Protein AF-A0A957XZP2-F1 (afdb_monomer_lite)

Radius of gyration: 21.73 Å; chains: 1; bounding box: 41×25×64 Å

pLDDT: mean 90.68, std 11.26, range [39.0, 98.94]

Sequence (249 aa):
MQVTVRLGEPLTRSVGALRVSLQFDSEPATVAGALHRLSNEYPGFDAAFRGEGIGHVNPYRVYVNARQVPAGDEDRWRLVDGDKIYIFLPAAGGQDAPLPQAFYARPTLTVARDLLGRRLVRCLDGQRLSGRIAEVEAYIGEDDRASHAAPGRTKRNRPMYGAPGLAYVYFIYGMYFCLNVVTETEGFPAAILIRGIEPDEGIAAMAARRAGRLRNLADGPGKLCQAMAIDRALNCHDLTAGRELWIEP

Structure (mmCIF, N/CA/C/O backbone):
data_AF-A0A957XZP2-F1
#
_entry.id   AF-A0A957XZP2-F1
#
loop_
_atom_site.group_PDB
_atom_site.id
_atom_site.type_symbol
_atom_site.label_atom_id
_atom_site.label_alt_id
_atom_site.label_comp_id
_atom_site.label_asym_id
_atom_site.label_entity_id
_atom_site.label_seq_id
_atom_site.pdbx_PDB_ins_code
_atom_site.Cartn_x
_atom_site.Cartn_y
_atom_site.Cartn_z
_atom_site.occupancy
_atom_site.B_iso_or_equiv
_atom_site.auth_seq_id
_atom_site.auth_comp_id
_atom_site.auth_asym_id
_atom_site.auth_atom_id
_atom_site.pdbx_PDB_model_num
ATOM 1 N N . MET A 1 1 ? 21.315 0.292 -35.643 1.00 88.88 1 MET A N 1
ATOM 2 C CA . MET A 1 1 ? 21.006 -0.236 -34.300 1.00 88.88 1 MET A CA 1
ATOM 3 C C . MET A 1 1 ? 19.624 -0.872 -34.331 1.00 88.88 1 MET A C 1
ATOM 5 O O . MET A 1 1 ? 18.689 -0.224 -34.785 1.00 88.88 1 MET A O 1
ATOM 9 N N . GLN A 1 2 ? 19.477 -2.111 -33.872 1.00 91.56 2 GLN A N 1
ATOM 10 C CA . GLN A 1 2 ? 18.211 -2.832 -33.822 1.00 91.56 2 GLN A CA 1
ATOM 11 C C . GLN A 1 2 ? 17.718 -2.979 -32.384 1.00 91.56 2 GLN A C 1
ATOM 13 O O . GLN A 1 2 ? 18.436 -3.475 -31.521 1.00 91.56 2 GLN A O 1
ATOM 18 N N . VAL A 1 3 ? 16.450 -2.650 -32.150 1.00 94.75 3 VAL A N 1
ATOM 19 C CA . VAL A 1 3 ? 15.752 -2.963 -30.894 1.00 94.75 3 VAL A CA 1
ATOM 20 C C . VAL A 1 3 ? 14.522 -3.811 -31.172 1.00 94.75 3 VAL A C 1
ATOM 22 O O . VAL A 1 3 ? 13.953 -3.804 -32.268 1.00 94.75 3 VAL A O 1
ATOM 25 N N . THR A 1 4 ? 14.093 -4.560 -30.164 1.00 95.75 4 THR A N 1
ATOM 26 C CA . THR A 1 4 ? 12.876 -5.371 -30.231 1.00 95.75 4 THR A CA 1
ATOM 27 C C . THR A 1 4 ? 11.822 -4.790 -29.308 1.00 95.75 4 THR A C 1
ATOM 29 O O . THR A 1 4 ? 12.049 -4.708 -28.106 1.00 95.75 4 THR A O 1
ATOM 32 N N . VAL A 1 5 ? 10.647 -4.461 -29.837 1.00 96.56 5 VAL A N 1
ATOM 33 C CA . VAL A 1 5 ? 9.494 -4.034 -29.042 1.00 96.56 5 VAL A CA 1
ATOM 34 C C . VAL A 1 5 ? 8.542 -5.210 -28.881 1.00 96.56 5 VAL A C 1
ATOM 36 O O . VAL A 1 5 ? 8.116 -5.812 -29.864 1.00 96.56 5 VAL A O 1
ATOM 39 N N . ARG A 1 6 ? 8.198 -5.549 -27.642 1.00 93.56 6 ARG A N 1
ATOM 40 C CA . ARG A 1 6 ? 7.135 -6.494 -27.304 1.00 93.56 6 ARG A CA 1
ATOM 41 C C . ARG A 1 6 ? 5.927 -5.720 -26.795 1.00 93.56 6 ARG A C 1
ATOM 43 O O . ARG A 1 6 ? 6.056 -4.914 -25.876 1.00 93.56 6 ARG A O 1
ATOM 50 N N . LEU A 1 7 ? 4.770 -5.993 -27.378 1.00 90.94 7 LEU A N 1
ATOM 51 C CA . LEU A 1 7 ? 3.530 -5.279 -27.110 1.00 90.94 7 LEU A CA 1
ATOM 52 C C . LEU A 1 7 ? 2.617 -6.120 -26.211 1.00 90.94 7 LEU A C 1
ATOM 54 O O . LEU A 1 7 ? 2.577 -7.340 -26.314 1.00 90.94 7 LEU A O 1
ATOM 58 N N . GLY A 1 8 ? 1.901 -5.479 -25.297 1.00 85.44 8 GLY A N 1
ATOM 59 C CA . GLY A 1 8 ? 0.787 -6.067 -24.558 1.00 85.44 8 GLY A CA 1
ATOM 60 C C . GLY A 1 8 ? -0.522 -5.910 -25.325 1.00 85.44 8 GLY A C 1
ATOM 61 O O . GLY A 1 8 ? -0.575 -5.251 -26.361 1.00 85.44 8 GLY A O 1
ATOM 62 N N . GLU A 1 9 ? -1.602 -6.494 -24.822 1.00 81.25 9 GLU A N 1
ATOM 63 C CA . GLU A 1 9 ? -2.948 -6.128 -25.276 1.00 81.25 9 GLU A CA 1
ATOM 64 C C . GLU A 1 9 ? -3.340 -4.753 -24.700 1.00 81.25 9 GLU A C 1
ATOM 66 O O . GLU A 1 9 ? -2.906 -4.422 -23.593 1.00 81.25 9 GLU A O 1
ATOM 71 N N . PRO A 1 10 ? -4.174 -3.961 -25.397 1.00 80.44 10 PRO A N 1
ATOM 72 C CA . PRO A 1 10 ? -4.666 -4.153 -26.768 1.00 80.44 10 PRO A CA 1
ATOM 73 C C . PRO A 1 10 ? -3.694 -3.738 -27.892 1.00 80.44 10 PRO A C 1
ATOM 75 O O . PRO A 1 10 ? -4.029 -3.929 -29.059 1.00 80.44 10 PRO A O 1
ATOM 78 N N . LEU A 1 11 ? -2.495 -3.215 -27.597 1.00 88.00 11 LEU A N 1
ATOM 79 C CA . LEU A 1 11 ? -1.531 -2.794 -28.635 1.00 88.00 11 LEU A CA 1
ATOM 80 C C . LEU A 1 11 ? -1.193 -3.904 -29.634 1.00 88.00 11 LEU A C 1
ATOM 82 O O . LEU A 1 11 ? -1.083 -3.633 -30.823 1.00 88.00 11 LEU A O 1
ATOM 86 N N . THR A 1 12 ? -1.072 -5.148 -29.168 1.00 88.31 12 THR A N 1
ATOM 87 C CA . THR A 1 12 ? -0.828 -6.321 -30.024 1.00 88.31 12 THR A CA 1
ATOM 88 C C . THR A 1 12 ? -1.880 -6.448 -31.124 1.00 88.31 12 THR A C 1
ATOM 90 O O . THR A 1 12 ? -1.537 -6.728 -32.270 1.00 88.31 12 THR A O 1
ATOM 93 N N . ARG A 1 13 ? -3.154 -6.192 -30.803 1.00 87.62 13 ARG A N 1
ATOM 94 C CA . ARG A 1 13 ? -4.257 -6.234 -31.768 1.00 87.62 13 ARG A CA 1
ATOM 95 C C . ARG A 1 13 ? -4.189 -5.082 -32.761 1.00 87.62 13 ARG A C 1
ATOM 97 O O . ARG A 1 13 ? -4.373 -5.317 -33.948 1.00 87.62 13 ARG A O 1
ATOM 104 N N . SER A 1 14 ? -3.912 -3.868 -32.287 1.00 88.38 14 SER A N 1
ATOM 105 C CA . SER A 1 14 ? -3.834 -2.684 -33.153 1.00 88.38 14 SER A CA 1
ATOM 106 C C . SER A 1 14 ? -2.626 -2.709 -34.084 1.00 88.38 14 SER A C 1
ATOM 108 O O . SER A 1 14 ? -2.730 -2.312 -35.236 1.00 88.38 14 SER A O 1
ATOM 110 N N . VAL A 1 15 ? -1.488 -3.206 -33.601 1.00 91.06 15 VAL A N 1
ATOM 111 C CA . VAL A 1 15 ? -0.258 -3.358 -34.392 1.00 91.06 15 VAL A CA 1
ATOM 112 C C . VAL A 1 15 ? -0.302 -4.614 -35.271 1.00 91.06 15 VAL A C 1
ATOM 114 O O . VAL A 1 15 ? 0.414 -4.704 -36.263 1.00 91.06 15 VAL A O 1
ATOM 117 N N . GLY A 1 16 ? -1.137 -5.599 -34.927 1.00 91.69 16 GLY A N 1
ATOM 118 C CA . GLY A 1 16 ? -1.228 -6.881 -35.630 1.00 91.69 16 GLY A CA 1
ATOM 119 C C . GLY A 1 16 ? -0.067 -7.838 -35.333 1.00 91.69 16 GLY A C 1
ATOM 120 O O . GLY A 1 16 ? 0.038 -8.893 -35.956 1.00 91.69 16 GLY A O 1
ATOM 121 N N . ALA A 1 17 ? 0.805 -7.498 -34.380 1.00 91.25 17 ALA A N 1
ATOM 122 C CA . ALA A 1 17 ? 1.950 -8.309 -33.992 1.00 91.25 17 ALA A CA 1
ATOM 123 C C . ALA A 1 17 ? 2.271 -8.155 -32.500 1.00 91.25 17 ALA A C 1
ATOM 125 O O . ALA A 1 17 ? 2.283 -7.057 -31.952 1.00 91.25 17 ALA A O 1
ATOM 126 N N . LEU A 1 18 ? 2.613 -9.270 -31.846 1.00 88.88 18 LEU A N 1
ATOM 127 C CA . LEU A 1 18 ? 3.074 -9.287 -30.448 1.00 88.88 18 LEU A CA 1
ATOM 128 C C . LEU A 1 18 ? 4.478 -8.681 -30.293 1.00 88.88 18 LEU A C 1
ATOM 130 O O . LEU A 1 18 ? 4.874 -8.232 -29.214 1.00 88.88 18 LEU A O 1
ATOM 134 N N . ARG A 1 19 ? 5.272 -8.740 -31.362 1.00 93.62 19 ARG A N 1
ATOM 135 C CA . ARG A 1 19 ? 6.658 -8.291 -31.394 1.00 93.62 19 ARG A CA 1
ATOM 136 C C . ARG A 1 19 ? 6.939 -7.608 -32.720 1.00 93.62 19 ARG A C 1
ATOM 138 O O . ARG A 1 19 ? 6.641 -8.179 -33.763 1.00 93.62 19 ARG A O 1
ATOM 145 N N . VAL A 1 20 ? 7.593 -6.456 -32.657 1.00 95.00 20 VAL A N 1
ATOM 146 C CA . VAL A 1 20 ? 8.114 -5.738 -33.822 1.00 95.00 20 VAL A CA 1
ATOM 147 C C . VAL A 1 20 ? 9.588 -5.409 -33.609 1.00 95.00 20 VAL A C 1
ATOM 149 O O . VAL A 1 20 ? 10.051 -5.266 -32.474 1.00 95.00 20 VAL A O 1
ATOM 152 N N . SER A 1 21 ? 10.350 -5.334 -34.693 1.00 95.50 21 SER A N 1
ATOM 153 C CA . SER A 1 21 ? 11.757 -4.937 -34.660 1.00 95.50 21 SER A CA 1
ATOM 154 C C . SER A 1 21 ? 11.904 -3.572 -35.303 1.00 95.50 21 SER A C 1
ATOM 156 O O . SER A 1 21 ? 11.475 -3.385 -36.436 1.00 95.50 21 SER A O 1
ATOM 158 N N . LEU A 1 22 ? 12.531 -2.641 -34.588 1.00 93.88 22 LEU A N 1
ATOM 159 C CA . LEU A 1 22 ? 12.807 -1.301 -35.091 1.00 93.88 22 LEU A CA 1
ATOM 160 C C . LEU A 1 22 ? 14.297 -1.187 -35.401 1.00 93.88 22 LEU A C 1
ATOM 162 O O . LEU A 1 22 ? 15.134 -1.541 -34.569 1.00 93.88 22 LEU A O 1
ATOM 166 N N . GLN A 1 23 ? 14.608 -0.696 -36.597 1.00 92.00 23 GLN A N 1
ATOM 167 C CA . GLN A 1 23 ? 15.963 -0.341 -37.011 1.00 92.00 23 GLN A CA 1
ATOM 168 C C . GLN A 1 23 ? 16.142 1.174 -36.880 1.00 92.00 23 GLN A C 1
ATOM 170 O O . GLN A 1 23 ? 15.267 1.945 -37.270 1.00 92.00 23 GLN A O 1
ATOM 175 N N . PHE A 1 24 ? 17.268 1.599 -36.324 1.00 88.19 24 PHE A N 1
ATOM 176 C CA . PHE A 1 24 ? 17.673 2.995 -36.208 1.00 88.19 24 PHE A CA 1
ATOM 177 C C . PHE A 1 24 ? 18.982 3.196 -36.967 1.00 88.19 24 PHE A C 1
ATOM 179 O O . PHE A 1 24 ? 19.970 2.506 -36.691 1.00 88.19 24 PHE A O 1
ATOM 186 N N . ASP A 1 25 ? 18.974 4.140 -37.906 1.00 81.62 25 ASP A N 1
ATOM 187 C CA . ASP A 1 25 ? 20.097 4.400 -38.814 1.00 81.62 25 ASP A CA 1
ATOM 188 C C . ASP A 1 25 ? 21.163 5.319 -38.189 1.00 81.62 25 ASP A C 1
ATOM 190 O O . ASP A 1 25 ? 22.321 5.290 -38.601 1.00 81.62 25 ASP A O 1
ATOM 194 N N . SER A 1 26 ? 20.809 6.097 -37.156 1.00 69.44 26 SER A N 1
ATOM 195 C CA . SER A 1 26 ? 21.743 6.959 -36.419 1.00 69.44 26 SER A CA 1
ATOM 196 C C . SER A 1 26 ? 21.303 7.235 -34.975 1.00 69.44 26 SER A C 1
ATOM 198 O O . SER A 1 26 ? 20.110 7.279 -34.677 1.00 69.44 26 SER A O 1
ATOM 200 N N . GLU A 1 27 ? 22.283 7.465 -34.097 1.00 65.88 27 GLU A N 1
ATOM 201 C CA . GLU A 1 27 ? 22.121 7.831 -32.682 1.00 65.88 27 GLU A CA 1
ATOM 202 C C . GLU A 1 27 ? 21.829 9.340 -32.485 1.00 65.88 27 GLU A C 1
ATOM 204 O O . GLU A 1 27 ? 22.293 10.157 -33.284 1.00 65.88 27 GLU A O 1
ATOM 209 N N . PRO A 1 28 ? 21.146 9.745 -31.393 1.00 59.12 28 PRO A N 1
ATOM 210 C CA . PRO A 1 28 ? 20.700 8.876 -30.315 1.00 59.12 28 PRO A CA 1
ATOM 211 C C . PRO A 1 28 ? 19.299 8.304 -30.532 1.00 59.12 28 PRO A C 1
ATOM 213 O O . PRO A 1 28 ? 18.325 9.051 -30.646 1.00 59.12 28 PRO A O 1
ATOM 216 N N . ALA A 1 29 ? 19.183 6.979 -30.483 1.00 87.56 29 ALA A N 1
ATOM 217 C CA . ALA A 1 29 ? 17.881 6.338 -30.387 1.00 87.56 29 ALA A CA 1
ATOM 218 C C . ALA A 1 29 ? 17.344 6.465 -28.956 1.00 87.56 29 ALA A C 1
ATOM 220 O O . ALA A 1 29 ? 18.057 6.237 -27.977 1.00 87.56 29 ALA A O 1
ATOM 221 N N . THR A 1 30 ? 16.080 6.853 -28.821 1.00 94.88 30 THR A N 1
ATOM 222 C CA . THR A 1 30 ? 15.420 7.027 -27.522 1.00 94.88 30 THR A CA 1
ATOM 223 C C . THR A 1 30 ? 14.152 6.204 -27.447 1.00 94.88 30 THR A C 1
ATOM 225 O O . THR A 1 30 ? 13.591 5.804 -28.472 1.00 94.88 30 THR A O 1
ATOM 228 N N . VAL A 1 31 ? 13.664 5.979 -26.227 1.00 94.88 31 VAL A N 1
ATOM 229 C CA . VAL A 1 31 ? 12.343 5.375 -26.023 1.00 94.88 31 VAL A CA 1
ATOM 230 C C . VAL A 1 31 ? 11.262 6.221 -26.700 1.00 94.88 31 VAL A C 1
ATOM 232 O O . VAL A 1 31 ? 10.428 5.665 -27.410 1.00 94.88 31 VAL A O 1
ATOM 235 N N . ALA A 1 32 ? 11.323 7.552 -26.589 1.00 93.81 32 ALA A N 1
ATOM 236 C CA . ALA A 1 32 ? 10.409 8.450 -27.299 1.00 93.81 32 ALA A CA 1
ATOM 237 C C . ALA A 1 32 ? 10.498 8.293 -28.827 1.00 93.81 32 ALA A C 1
ATOM 239 O O . ALA A 1 32 ? 9.473 8.202 -29.502 1.00 93.81 32 ALA A O 1
ATOM 240 N N . GLY A 1 33 ? 11.709 8.165 -29.379 1.00 93.12 33 GLY A N 1
ATOM 241 C CA . GLY A 1 33 ? 11.920 7.903 -30.803 1.00 93.12 33 GLY A CA 1
ATOM 242 C C . GLY A 1 33 ? 11.326 6.565 -31.256 1.00 93.12 33 GLY A C 1
ATOM 243 O O . GLY A 1 33 ? 10.727 6.487 -32.329 1.00 93.12 33 GLY A O 1
ATOM 244 N N . ALA A 1 34 ? 11.424 5.522 -30.425 1.00 94.44 34 ALA A N 1
ATOM 245 C CA . ALA A 1 34 ? 10.781 4.235 -30.683 1.00 94.44 34 ALA A CA 1
ATOM 246 C C . ALA A 1 34 ? 9.247 4.340 -30.665 1.00 94.44 34 ALA A C 1
ATOM 248 O O . ALA A 1 34 ? 8.598 3.833 -31.579 1.00 94.44 34 ALA A O 1
ATOM 249 N N . LEU A 1 35 ? 8.667 5.037 -29.680 1.00 94.00 35 LEU A N 1
ATOM 250 C CA . LEU A 1 35 ? 7.220 5.281 -29.606 1.00 94.00 35 LEU A CA 1
ATOM 251 C C . LEU A 1 35 ? 6.718 6.086 -30.814 1.00 94.00 35 LEU A C 1
ATOM 253 O O . LEU A 1 35 ? 5.710 5.725 -31.417 1.00 94.00 35 LEU A O 1
ATOM 257 N N . HIS A 1 36 ? 7.457 7.118 -31.225 1.00 92.69 36 HIS A N 1
ATOM 258 C CA . HIS A 1 36 ? 7.142 7.913 -32.410 1.00 92.69 36 HIS A CA 1
ATOM 259 C C . HIS A 1 36 ? 7.206 7.085 -33.705 1.00 92.69 36 HIS A C 1
ATOM 261 O O . HIS A 1 36 ? 6.359 7.247 -34.581 1.00 92.69 36 HIS A O 1
ATOM 267 N N . ARG A 1 37 ? 8.164 6.154 -33.848 1.00 93.00 37 ARG A N 1
A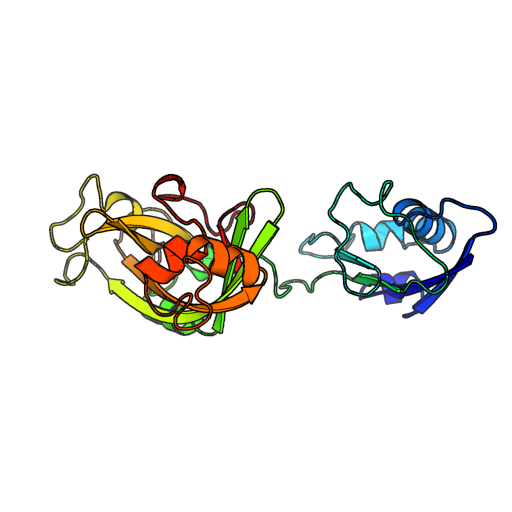TOM 268 C CA . ARG A 1 37 ? 8.169 5.225 -34.996 1.00 93.00 37 ARG A CA 1
ATOM 269 C C . ARG A 1 37 ? 6.953 4.304 -34.994 1.00 93.00 37 ARG A C 1
ATOM 271 O O . ARG A 1 37 ? 6.328 4.157 -36.037 1.00 93.00 37 ARG A O 1
ATOM 278 N N . LEU A 1 38 ? 6.587 3.733 -33.844 1.00 94.31 38 LEU A N 1
ATOM 279 C CA . LEU A 1 38 ? 5.399 2.877 -33.736 1.00 94.31 38 LEU A CA 1
ATOM 280 C C . LEU A 1 38 ? 4.116 3.627 -34.120 1.00 94.31 38 LEU A C 1
ATOM 282 O O . LEU A 1 38 ? 3.294 3.089 -34.856 1.00 94.31 38 LEU A O 1
ATOM 286 N N . SER A 1 39 ? 3.984 4.876 -33.668 1.00 93.06 39 SER A N 1
ATOM 287 C CA . SER A 1 39 ? 2.879 5.777 -34.018 1.00 93.06 39 SER A CA 1
ATOM 288 C C . SER A 1 39 ? 2.755 5.994 -35.532 1.00 93.06 39 SER A C 1
ATOM 290 O O . SER A 1 39 ? 1.664 5.881 -36.089 1.00 93.06 39 SER A O 1
ATOM 292 N N . ASN A 1 40 ? 3.881 6.225 -36.215 1.00 91.81 40 ASN A N 1
ATOM 293 C CA . ASN A 1 40 ? 3.898 6.470 -37.659 1.00 91.81 40 ASN A CA 1
ATOM 294 C C . ASN A 1 40 ? 3.724 5.200 -38.509 1.00 91.81 40 ASN A C 1
ATOM 296 O O . ASN A 1 40 ? 3.133 5.263 -39.584 1.00 91.81 40 ASN A O 1
ATOM 300 N N . GLU A 1 41 ? 4.260 4.058 -38.069 1.00 94.38 41 GLU A N 1
ATOM 301 C CA . GLU A 1 41 ? 4.253 2.811 -38.850 1.00 94.38 41 GLU A CA 1
ATOM 302 C C . GLU A 1 41 ? 2.964 2.001 -38.712 1.00 94.38 41 GLU A C 1
ATOM 304 O O . GLU A 1 41 ? 2.605 1.276 -39.641 1.00 94.38 41 GLU A O 1
ATOM 309 N N . TYR A 1 42 ? 2.272 2.103 -37.575 1.00 93.94 42 TYR A N 1
ATOM 310 C CA . TYR A 1 42 ? 1.126 1.250 -37.259 1.00 93.94 42 TYR A CA 1
ATOM 311 C C . TYR A 1 42 ? -0.136 2.087 -37.019 1.00 93.94 42 TYR A C 1
ATOM 313 O O . TYR A 1 42 ? -0.364 2.578 -35.907 1.00 93.94 42 TYR A O 1
ATOM 321 N N . PRO A 1 43 ? -1.004 2.220 -38.041 1.00 87.81 43 PRO A N 1
ATOM 322 C CA . PRO A 1 43 ? -2.291 2.888 -37.906 1.00 87.81 43 PRO A CA 1
ATOM 323 C C . PRO A 1 43 ? -3.114 2.277 -36.763 1.00 87.81 43 PRO A C 1
ATOM 325 O O . PRO A 1 43 ? -3.407 1.086 -36.759 1.00 87.81 43 PRO A O 1
ATOM 328 N N . GLY A 1 44 ? -3.483 3.096 -35.776 1.00 86.31 44 GLY A N 1
ATOM 329 C CA . GLY A 1 44 ? -4.228 2.656 -34.589 1.00 86.31 44 GLY A CA 1
ATOM 330 C C . GLY A 1 44 ? -3.371 2.373 -33.351 1.00 86.31 44 GLY A C 1
ATOM 331 O O . GLY A 1 44 ? -3.941 2.160 -32.277 1.00 86.31 44 GLY A O 1
ATOM 332 N N . PHE A 1 45 ? -2.034 2.433 -33.453 1.00 91.12 45 PHE A N 1
ATOM 333 C CA . PHE A 1 45 ? -1.148 2.396 -32.285 1.00 91.12 45 PHE A CA 1
ATOM 334 C C . PHE A 1 45 ? -1.495 3.516 -31.305 1.00 91.12 45 PHE A C 1
ATOM 336 O O . PHE A 1 45 ? -1.774 3.236 -30.148 1.00 91.12 45 PHE A O 1
ATOM 343 N N . ASP A 1 46 ? -1.570 4.760 -31.779 1.00 88.75 46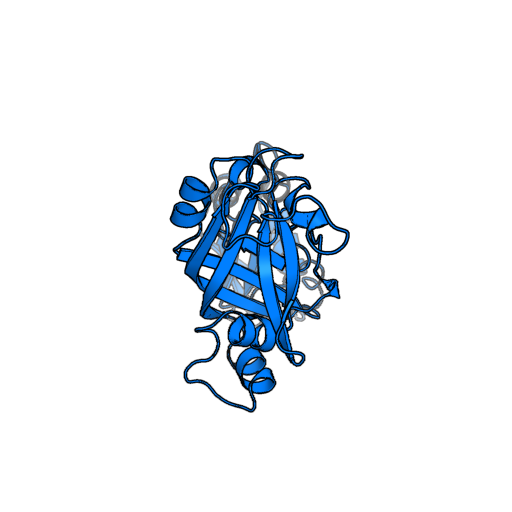 ASP A N 1
ATOM 344 C CA . ASP A 1 46 ? -1.862 5.938 -30.957 1.00 88.75 46 ASP A CA 1
ATOM 345 C C . ASP A 1 46 ? -3.186 5.841 -30.196 1.00 88.75 46 ASP A C 1
ATOM 347 O O . ASP A 1 46 ? -3.240 6.119 -28.998 1.00 88.75 46 ASP A O 1
ATOM 351 N N . ALA A 1 47 ? -4.250 5.423 -30.883 1.00 85.81 47 ALA A N 1
ATOM 352 C CA . ALA A 1 47 ? -5.565 5.241 -30.277 1.00 85.81 47 ALA A CA 1
ATOM 353 C C . ALA A 1 47 ? -5.518 4.173 -29.173 1.00 85.81 47 ALA A C 1
ATOM 355 O O . ALA A 1 47 ? -5.974 4.396 -28.050 1.00 85.81 47 ALA A O 1
ATOM 356 N N . ALA A 1 48 ? -4.885 3.031 -29.453 1.00 85.62 48 ALA A N 1
ATOM 357 C CA . ALA A 1 48 ? -4.738 1.962 -28.475 1.00 85.62 48 ALA A CA 1
ATOM 358 C C . ALA A 1 48 ? -3.802 2.332 -27.321 1.00 85.62 48 ALA A C 1
ATOM 360 O O . ALA A 1 48 ? -4.095 1.973 -26.183 1.00 85.62 48 ALA A O 1
ATOM 361 N N . PHE A 1 49 ? -2.723 3.070 -27.584 1.00 86.69 49 PHE A N 1
ATOM 362 C CA . PHE A 1 49 ? -1.756 3.544 -26.593 1.00 86.69 49 PHE A CA 1
ATOM 363 C C . PHE A 1 49 ? -2.362 4.599 -25.659 1.00 86.69 49 PHE A C 1
ATOM 365 O O . PHE A 1 49 ? -2.049 4.627 -24.473 1.00 86.69 49 PHE A O 1
ATOM 372 N N . ARG A 1 50 ? -3.305 5.413 -26.148 1.00 81.31 50 ARG A N 1
ATOM 373 C CA . ARG A 1 50 ? -4.132 6.298 -25.307 1.00 81.31 50 ARG A CA 1
ATOM 374 C C . ARG A 1 50 ? -5.223 5.562 -24.522 1.00 81.31 50 ARG A C 1
ATOM 376 O O . ARG A 1 50 ? -5.874 6.171 -23.679 1.00 81.31 50 ARG A O 1
ATOM 383 N N . GLY A 1 51 ? -5.421 4.267 -24.776 1.00 72.31 51 GLY A N 1
ATOM 384 C CA . GLY A 1 51 ? -6.443 3.459 -24.116 1.00 72.31 51 GLY A CA 1
ATOM 385 C C . GLY A 1 51 ? -7.863 3.719 -24.627 1.00 72.31 51 GLY A C 1
ATOM 386 O O . GLY A 1 51 ? -8.821 3.491 -23.889 1.00 72.31 51 GLY A O 1
ATOM 387 N N . GLU A 1 52 ? -8.027 4.192 -25.869 1.00 73.00 52 GLU A N 1
ATOM 388 C CA . GLU A 1 52 ? -9.352 4.385 -26.468 1.00 73.00 52 GLU A CA 1
ATOM 389 C C . GLU A 1 52 ? -10.136 3.055 -26.472 1.00 73.00 52 GLU A C 1
ATOM 391 O O . GLU A 1 52 ? -9.649 2.022 -26.933 1.00 73.00 52 GLU A O 1
ATOM 396 N N . GLY A 1 53 ? -11.351 3.064 -25.912 1.00 61.75 53 GLY A N 1
ATOM 397 C CA . GLY A 1 53 ? -12.201 1.871 -25.780 1.00 61.75 53 GLY A CA 1
ATOM 398 C C . GLY A 1 53 ? -11.934 1.000 -24.543 1.00 61.75 53 GLY A C 1
ATOM 399 O O . GLY A 1 53 ? -12.606 -0.015 -24.364 1.00 61.75 53 GLY A O 1
ATOM 400 N N . ILE A 1 54 ? -11.002 1.386 -23.666 1.00 63.53 54 ILE A N 1
ATOM 401 C CA . ILE A 1 54 ? -10.731 0.701 -22.396 1.00 63.53 54 ILE A CA 1
ATOM 402 C C . ILE A 1 54 ? -11.460 1.444 -21.268 1.00 63.53 54 ILE A C 1
ATOM 404 O O . ILE A 1 54 ? -11.220 2.625 -21.041 1.00 63.53 54 ILE A O 1
ATOM 408 N N . GLY A 1 55 ? -12.351 0.759 -20.537 1.00 52.12 55 GLY A N 1
ATOM 409 C CA . GLY A 1 55 ? -13.191 1.368 -19.486 1.00 52.12 55 GLY A CA 1
ATOM 410 C C . GLY A 1 55 ? -12.432 1.929 -18.271 1.00 52.12 55 GLY A C 1
ATOM 411 O O . GLY A 1 55 ? -13.004 2.678 -17.484 1.00 52.12 55 GLY A O 1
ATOM 412 N N . HIS A 1 56 ? -11.145 1.598 -18.134 1.00 52.38 56 HIS A N 1
ATOM 413 C CA . HIS A 1 56 ? -10.228 2.155 -17.141 1.00 52.38 56 HIS A CA 1
ATOM 414 C C . HIS A 1 56 ? -8.923 2.556 -17.833 1.00 52.38 56 HIS A C 1
ATOM 416 O O . HIS A 1 56 ? -8.223 1.708 -18.388 1.00 52.38 56 HIS A O 1
ATOM 422 N N . VAL A 1 57 ? -8.594 3.846 -17.798 1.00 51.56 57 VAL A N 1
ATOM 423 C CA . VAL A 1 57 ? -7.416 4.408 -18.470 1.00 51.56 57 VAL A CA 1
ATOM 424 C C . VAL A 1 57 ? -6.194 4.251 -17.565 1.00 51.56 57 VAL A C 1
ATOM 426 O O . VAL A 1 57 ? -5.728 5.206 -16.950 1.00 51.56 57 VAL A O 1
ATOM 429 N N . ASN A 1 58 ? -5.682 3.028 -17.428 1.00 55.53 58 ASN A N 1
ATOM 430 C CA . ASN A 1 58 ? -4.337 2.861 -16.886 1.00 55.53 58 ASN A CA 1
ATOM 431 C C . ASN A 1 58 ? -3.327 3.273 -17.967 1.00 55.53 58 ASN A C 1
ATOM 433 O O . ASN A 1 58 ? -3.439 2.789 -19.095 1.00 55.53 58 ASN A O 1
ATOM 437 N N . PRO A 1 59 ? -2.334 4.128 -17.670 1.00 69.69 59 PRO A N 1
ATOM 438 C CA . PRO A 1 59 ? -1.297 4.431 -18.642 1.00 69.69 59 PRO A CA 1
ATOM 439 C C . PRO A 1 59 ? -0.472 3.172 -18.928 1.00 69.69 59 PRO A C 1
ATOM 441 O O . PRO A 1 59 ? -0.175 2.378 -18.028 1.00 69.69 59 PRO A O 1
ATOM 444 N N . TYR A 1 60 ? -0.088 2.992 -20.190 1.00 78.56 60 TYR A N 1
ATOM 445 C CA . TYR A 1 60 ? 0.857 1.947 -20.567 1.00 78.56 60 TYR A CA 1
ATOM 446 C C . TYR A 1 60 ? 2.176 2.151 -19.838 1.00 78.56 60 TYR A C 1
ATOM 448 O O . TYR A 1 60 ? 2.644 3.277 -19.668 1.00 78.56 60 TYR A O 1
ATOM 456 N N . ARG A 1 61 ? 2.800 1.045 -19.436 1.00 85.31 61 ARG A N 1
ATOM 457 C CA . ARG A 1 61 ? 4.152 1.075 -18.884 1.00 85.31 61 ARG A CA 1
ATOM 458 C C . ARG A 1 61 ? 5.148 0.653 -19.946 1.00 85.31 61 ARG A C 1
ATOM 460 O O . ARG A 1 61 ? 4.901 -0.299 -20.691 1.00 85.31 61 ARG A O 1
ATOM 467 N N . VAL A 1 62 ? 6.278 1.352 -19.973 1.00 90.69 62 VAL A N 1
ATOM 468 C CA . VAL A 1 62 ? 7.398 1.063 -20.864 1.00 90.69 62 VAL A CA 1
ATOM 469 C C . VAL A 1 62 ? 8.573 0.563 -20.035 1.00 90.69 62 VAL A C 1
ATOM 471 O O . VAL A 1 62 ? 8.934 1.166 -19.028 1.00 90.69 62 VAL A O 1
ATOM 474 N N . TYR A 1 63 ? 9.171 -0.549 -20.453 1.00 90.81 63 TYR A N 1
ATOM 475 C CA . TYR A 1 63 ? 10.382 -1.094 -19.846 1.00 90.81 63 TYR A CA 1
ATOM 476 C C . TYR A 1 63 ? 11.453 -1.307 -20.907 1.00 90.81 63 TYR A C 1
ATOM 478 O O . TYR A 1 63 ? 11.135 -1.768 -21.999 1.00 90.81 63 TYR A O 1
ATOM 486 N N . VAL A 1 64 ? 12.719 -1.084 -20.556 1.00 93.69 64 VAL A N 1
ATOM 487 C CA . VAL A 1 64 ? 13.887 -1.480 -21.357 1.00 93.69 64 VAL A CA 1
ATOM 488 C C . VAL A 1 64 ? 14.682 -2.521 -20.575 1.00 93.69 64 VAL A C 1
ATOM 490 O O . VAL A 1 64 ? 15.132 -2.253 -19.462 1.00 93.69 64 VAL A O 1
ATOM 493 N N . ASN A 1 65 ? 14.817 -3.737 -21.115 1.00 87.00 65 ASN A N 1
ATOM 494 C CA . ASN A 1 65 ? 15.526 -4.863 -20.482 1.00 87.00 65 ASN A CA 1
ATOM 495 C C . ASN A 1 65 ? 15.131 -5.113 -19.006 1.00 87.00 65 ASN A C 1
ATOM 497 O O . ASN A 1 65 ? 15.983 -5.445 -18.187 1.00 87.00 65 ASN A O 1
ATOM 501 N N . ALA A 1 66 ? 13.844 -4.951 -18.675 1.00 79.50 66 ALA A N 1
ATOM 502 C CA . ALA A 1 66 ? 13.250 -5.049 -17.330 1.00 79.50 66 ALA A CA 1
ATOM 503 C C . ALA A 1 66 ? 13.396 -3.827 -16.401 1.00 79.50 66 ALA A C 1
ATOM 505 O O . ALA A 1 66 ? 12.905 -3.867 -15.275 1.00 79.50 66 ALA A O 1
ATOM 506 N N . ARG A 1 67 ? 13.983 -2.714 -16.853 1.00 83.00 67 ARG A N 1
ATOM 507 C CA . ARG A 1 67 ? 13.940 -1.441 -16.117 1.00 83.00 67 ARG A CA 1
ATOM 508 C C . ARG A 1 67 ? 12.773 -0.602 -16.602 1.00 83.00 67 ARG A C 1
ATOM 510 O O . ARG A 1 67 ? 12.668 -0.365 -17.802 1.00 83.00 67 ARG A O 1
ATOM 517 N N . GLN A 1 68 ? 11.913 -0.173 -15.684 1.00 86.19 68 GLN A N 1
ATOM 518 C CA . GLN A 1 68 ? 10.823 0.731 -16.029 1.00 86.19 68 GLN A CA 1
ATOM 519 C C . GLN A 1 68 ? 11.402 2.076 -16.463 1.00 86.19 68 GLN A C 1
ATOM 521 O O . GLN A 1 68 ? 12.269 2.620 -15.782 1.00 86.19 68 GLN A O 1
ATOM 526 N N . VAL A 1 69 ? 10.902 2.593 -17.579 1.00 86.81 69 VAL A N 1
ATOM 527 C CA . VAL A 1 69 ? 11.122 3.968 -18.019 1.00 86.81 69 VAL A CA 1
ATOM 528 C C . VAL A 1 69 ? 10.123 4.834 -17.244 1.00 86.81 69 VAL A C 1
ATOM 530 O O . VAL A 1 69 ? 8.915 4.612 -17.388 1.00 86.81 69 VAL A O 1
ATOM 533 N N . PRO A 1 70 ? 10.574 5.748 -16.365 1.00 82.00 70 PRO A N 1
ATOM 534 C CA . PRO A 1 70 ? 9.677 6.673 -15.686 1.00 82.00 70 PRO A CA 1
ATOM 535 C C . PRO A 1 70 ? 8.892 7.504 -16.701 1.00 82.00 70 PRO A C 1
ATOM 537 O O . PRO A 1 70 ? 9.422 7.873 -17.748 1.00 82.00 70 PRO A O 1
ATOM 540 N N . ALA A 1 71 ? 7.635 7.811 -16.384 1.00 78.38 71 ALA A N 1
ATOM 541 C CA . ALA A 1 71 ? 6.826 8.672 -17.238 1.00 78.38 71 ALA A CA 1
ATOM 542 C C . ALA A 1 71 ? 7.481 10.060 -17.357 1.00 78.38 71 ALA A C 1
ATOM 544 O O . ALA A 1 71 ? 7.793 10.678 -16.337 1.00 78.38 71 ALA A O 1
ATOM 545 N N . GLY A 1 72 ? 7.677 10.542 -18.584 1.00 83.19 72 GLY A N 1
ATOM 546 C CA . GLY A 1 72 ? 8.344 11.814 -18.888 1.00 83.19 72 GLY A CA 1
ATOM 547 C C . GLY A 1 72 ? 9.856 11.714 -19.129 1.00 83.19 72 GLY A C 1
ATOM 548 O O . GLY A 1 72 ? 10.463 12.698 -19.555 1.00 83.19 72 GLY A O 1
ATOM 549 N N . ASP A 1 73 ? 10.473 10.552 -18.893 1.00 89.00 73 ASP A N 1
ATOM 550 C CA . ASP A 1 73 ? 11.903 10.319 -19.147 1.00 89.00 73 ASP A CA 1
ATOM 551 C C . ASP A 1 73 ? 12.178 9.673 -20.519 1.00 89.00 73 ASP A C 1
ATOM 553 O O . ASP A 1 73 ? 13.333 9.400 -20.858 1.00 89.00 73 ASP A O 1
ATOM 557 N N . GLU A 1 74 ? 11.156 9.444 -21.348 1.00 92.69 74 GLU A N 1
ATOM 558 C CA . GLU A 1 74 ? 11.265 8.700 -22.609 1.00 92.69 74 GLU A CA 1
ATOM 559 C C . GLU A 1 74 ? 12.245 9.344 -23.606 1.00 92.69 74 GLU A C 1
ATOM 561 O O . GLU A 1 74 ? 12.945 8.633 -24.333 1.00 92.69 74 GLU A O 1
ATOM 566 N N . ASP A 1 75 ? 12.340 10.676 -23.623 1.00 91.31 75 ASP A N 1
ATOM 567 C CA . ASP A 1 75 ? 13.285 11.431 -24.461 1.00 91.31 75 ASP A CA 1
ATOM 568 C C . ASP A 1 75 ? 14.736 11.335 -23.970 1.00 91.31 75 ASP A C 1
ATOM 570 O O . ASP A 1 75 ? 15.688 11.458 -24.747 1.00 91.31 75 ASP A O 1
ATOM 574 N N . ARG A 1 76 ? 14.924 11.125 -22.664 1.00 90.75 76 ARG A N 1
ATOM 575 C CA . ARG A 1 76 ? 16.246 11.040 -22.025 1.00 90.75 76 ARG A CA 1
ATOM 576 C C . ARG A 1 76 ? 16.772 9.612 -22.002 1.00 90.75 76 ARG A C 1
ATOM 578 O O . ARG A 1 76 ? 17.985 9.408 -21.934 1.00 90.75 76 ARG A O 1
ATOM 585 N N . TRP A 1 77 ? 15.877 8.631 -22.080 1.00 92.75 77 TRP A N 1
ATOM 586 C CA . TRP A 1 77 ? 16.226 7.222 -22.061 1.00 92.75 77 TRP A CA 1
ATOM 587 C C . TRP A 1 77 ? 16.831 6.784 -23.396 1.00 92.75 77 TRP A C 1
ATOM 589 O O . TRP A 1 77 ? 16.122 6.532 -24.372 1.00 92.75 77 TRP A O 1
ATOM 599 N N . ARG A 1 78 ? 18.163 6.691 -23.432 1.00 94.19 78 ARG A N 1
ATOM 600 C CA . ARG A 1 78 ? 18.924 6.205 -24.589 1.00 94.19 78 ARG A CA 1
ATOM 601 C C . ARG A 1 78 ? 18.779 4.694 -24.732 1.00 94.19 78 ARG A C 1
ATOM 603 O O . ARG A 1 78 ? 18.865 3.969 -23.742 1.00 94.19 78 ARG A O 1
ATOM 610 N N . LEU A 1 79 ? 18.562 4.252 -25.961 1.00 93.25 79 LEU A N 1
ATOM 611 C CA . LEU A 1 79 ? 18.553 2.846 -26.340 1.00 93.25 79 LEU A CA 1
ATOM 612 C C . LEU A 1 79 ? 19.936 2.442 -26.844 1.00 93.25 79 LEU A C 1
ATOM 614 O O . LEU A 1 79 ? 20.694 3.278 -27.330 1.00 93.25 79 LEU A O 1
ATOM 618 N N . VAL A 1 80 ? 20.245 1.157 -26.729 1.00 91.88 80 VAL A N 1
ATOM 619 C CA . VAL A 1 80 ? 21.434 0.545 -27.326 1.00 91.88 80 VAL A CA 1
ATOM 620 C C . VAL A 1 80 ? 21.055 -0.654 -28.189 1.00 91.88 80 VAL A C 1
ATOM 622 O O . VAL A 1 80 ? 19.942 -1.184 -28.120 1.00 91.88 80 VAL A O 1
ATOM 625 N N . ASP A 1 81 ? 21.998 -1.089 -29.023 1.00 92.62 81 ASP A N 1
ATOM 626 C CA . ASP A 1 81 ? 21.799 -2.229 -29.913 1.00 92.62 81 ASP A CA 1
ATOM 627 C C . ASP A 1 81 ? 21.427 -3.494 -29.133 1.00 92.62 81 ASP A C 1
ATOM 629 O O . ASP A 1 81 ? 22.070 -3.853 -28.146 1.00 92.62 81 ASP A O 1
ATOM 633 N N . GLY A 1 82 ? 20.361 -4.162 -29.570 1.00 92.00 82 GLY A N 1
ATOM 634 C CA . GLY A 1 82 ? 19.827 -5.361 -28.931 1.00 92.00 82 GLY A CA 1
ATOM 635 C C . GLY A 1 82 ? 18.844 -5.112 -27.782 1.00 92.00 82 GLY A C 1
ATOM 636 O O . GLY A 1 82 ? 18.309 -6.090 -27.247 1.00 92.00 82 GLY A O 1
ATOM 637 N N . ASP A 1 83 ? 18.554 -3.856 -27.420 1.00 95.00 83 ASP A N 1
ATOM 638 C CA . ASP A 1 83 ? 17.592 -3.548 -26.361 1.00 95.00 83 ASP A CA 1
ATOM 639 C C . ASP A 1 83 ? 16.205 -4.144 -26.631 1.00 95.00 83 ASP A C 1
ATOM 641 O O . ASP A 1 83 ? 15.684 -4.167 -27.755 1.00 95.00 83 ASP A O 1
ATOM 645 N N . LYS A 1 84 ? 15.577 -4.619 -25.553 1.00 95.19 84 LYS A N 1
ATOM 646 C CA . LYS A 1 84 ? 14.203 -5.122 -25.557 1.00 95.19 84 LYS A CA 1
ATOM 647 C C . LYS A 1 84 ? 13.298 -4.137 -24.842 1.00 95.19 84 LYS A C 1
ATOM 649 O O . LYS A 1 84 ? 13.380 -3.993 -23.621 1.00 95.19 84 LYS A O 1
ATOM 654 N N . ILE A 1 85 ? 12.411 -3.519 -25.606 1.00 96.06 85 ILE A N 1
ATOM 655 C CA . ILE A 1 85 ? 11.366 -2.630 -25.117 1.00 96.06 85 ILE A CA 1
ATOM 656 C C . ILE A 1 85 ? 10.112 -3.465 -24.858 1.00 96.06 85 ILE A C 1
ATOM 658 O O . ILE A 1 85 ? 9.703 -4.261 -25.701 1.00 96.06 85 ILE A O 1
ATOM 662 N N . TYR A 1 86 ? 9.481 -3.286 -23.706 1.00 91.56 86 TYR A N 1
ATOM 663 C CA . TYR A 1 86 ? 8.190 -3.888 -23.383 1.00 91.56 86 TYR A CA 1
ATOM 664 C C . TYR A 1 86 ? 7.189 -2.768 -23.159 1.00 91.56 86 TYR A C 1
ATOM 666 O O . TYR A 1 86 ? 7.411 -1.933 -22.288 1.00 91.56 86 TYR A O 1
ATOM 674 N N . ILE A 1 87 ? 6.107 -2.760 -23.934 1.00 91.38 87 ILE A N 1
ATOM 675 C CA . ILE A 1 87 ? 5.014 -1.799 -23.801 1.00 91.38 87 ILE A CA 1
ATOM 676 C C . ILE A 1 87 ? 3.756 -2.597 -23.536 1.00 91.38 87 ILE A C 1
ATOM 678 O O . ILE A 1 87 ? 3.291 -3.316 -24.414 1.00 91.38 87 ILE A O 1
ATOM 682 N N . PHE A 1 88 ? 3.189 -2.497 -22.347 1.00 83.75 88 PHE A N 1
ATOM 683 C CA . PHE A 1 88 ? 1.956 -3.209 -22.045 1.00 83.75 88 PHE A CA 1
ATOM 684 C C . PHE A 1 88 ? 1.043 -2.352 -21.194 1.00 83.75 88 PHE A C 1
ATOM 686 O O . PHE A 1 88 ? 1.492 -1.542 -20.379 1.00 83.75 88 PHE A O 1
ATOM 693 N N . LEU A 1 89 ? -0.254 -2.535 -21.420 1.00 69.94 89 LEU A N 1
ATOM 694 C CA . LEU A 1 89 ? -1.253 -2.025 -20.514 1.00 69.94 89 LEU A CA 1
ATOM 695 C C . LEU A 1 89 ? -1.133 -2.887 -19.257 1.00 69.94 89 LEU A C 1
ATOM 697 O O . LEU A 1 89 ? -1.303 -4.110 -19.354 1.00 69.94 89 LEU A O 1
ATOM 701 N N . PRO A 1 90 ? -0.813 -2.321 -18.084 1.00 60.44 90 PRO A N 1
ATOM 702 C CA . PRO A 1 90 ? -1.050 -3.066 -16.861 1.00 60.44 90 PRO A CA 1
ATOM 703 C C . PRO A 1 90 ? -2.548 -3.383 -16.871 1.00 60.44 90 PRO A C 1
ATOM 705 O O . PRO A 1 90 ? -3.338 -2.465 -17.087 1.00 60.44 90 PRO A O 1
ATOM 708 N N . ALA A 1 91 ? -2.918 -4.667 -16.762 1.00 52.22 91 ALA A N 1
ATOM 709 C CA . ALA A 1 91 ? -4.292 -5.147 -16.949 1.00 52.22 91 ALA A CA 1
ATOM 710 C C . ALA A 1 91 ? -5.324 -4.176 -16.336 1.00 52.22 91 ALA A C 1
ATOM 712 O O . ALA A 1 91 ? -5.026 -3.497 -15.359 1.00 52.22 91 ALA A O 1
ATOM 713 N N . ALA A 1 92 ? -6.541 -4.065 -16.866 1.00 42.53 92 ALA A N 1
ATOM 714 C CA . ALA A 1 92 ? -7.600 -3.395 -16.109 1.00 42.53 92 ALA A CA 1
ATOM 715 C C . ALA A 1 92 ? -7.770 -4.173 -14.780 1.00 42.53 92 ALA A C 1
ATOM 717 O O . ALA A 1 92 ? -8.263 -5.296 -14.790 1.00 42.53 92 ALA A O 1
ATOM 718 N N . GLY A 1 93 ? -7.221 -3.640 -13.676 1.00 41.62 93 GLY A N 1
ATOM 719 C CA . GLY A 1 93 ? -6.921 -4.379 -12.432 1.00 41.62 93 GLY A CA 1
ATOM 720 C C . GLY A 1 93 ? -5.444 -4.770 -12.209 1.00 41.62 93 GLY A C 1
ATOM 721 O O . GLY A 1 93 ? -5.158 -5.703 -11.465 1.00 41.62 93 GLY A O 1
ATOM 722 N N . GLY A 1 94 ? -4.505 -4.107 -12.883 1.00 39.00 94 GLY A N 1
ATOM 723 C CA . GLY A 1 94 ? -3.087 -4.438 -12.929 1.00 39.00 94 GLY A CA 1
ATOM 724 C C . GLY A 1 94 ? -2.478 -4.410 -11.540 1.00 39.00 94 GLY A C 1
ATOM 725 O O . GLY A 1 94 ? -2.755 -3.504 -10.761 1.00 39.00 94 GLY A O 1
ATOM 726 N N . GLN A 1 95 ? -1.646 -5.409 -11.265 1.00 50.94 95 GLN A N 1
ATOM 727 C CA . GLN A 1 95 ? -1.066 -5.784 -9.968 1.00 50.94 95 GLN A CA 1
ATOM 728 C C . GLN A 1 95 ? -0.245 -4.692 -9.255 1.00 50.94 95 GLN A C 1
ATOM 730 O O . GLN A 1 95 ? 0.325 -4.965 -8.210 1.00 50.94 95 GLN A O 1
ATOM 735 N N . ASP A 1 96 ? -0.223 -3.469 -9.790 1.00 61.91 96 ASP A N 1
ATOM 736 C CA . ASP A 1 96 ? 0.496 -2.326 -9.246 1.00 61.91 96 ASP A CA 1
ATOM 737 C C . ASP A 1 96 ? -0.358 -1.031 -9.207 1.00 61.91 96 ASP A C 1
ATOM 739 O O . ASP A 1 96 ? 0.157 0.074 -9.401 1.00 61.91 96 ASP A O 1
ATOM 743 N N . ALA A 1 97 ? -1.683 -1.148 -9.078 1.00 74.12 97 ALA A N 1
ATOM 744 C CA . ALA A 1 97 ? -2.583 -0.009 -8.880 1.00 74.12 97 ALA A CA 1
ATOM 745 C C . ALA A 1 97 ? -3.079 0.036 -7.426 1.00 74.12 97 ALA A C 1
ATOM 747 O O . ALA A 1 97 ? -3.299 -1.027 -6.838 1.00 74.12 97 ALA A O 1
ATOM 748 N N . PRO A 1 98 ? -3.297 1.229 -6.842 1.00 90.12 98 PRO A N 1
ATOM 749 C CA . PRO A 1 98 ? -3.871 1.342 -5.509 1.00 90.12 98 PRO A CA 1
ATOM 750 C C . PRO A 1 98 ? -5.199 0.600 -5.407 1.00 90.12 98 PRO A C 1
ATOM 752 O O . PRO A 1 98 ? -6.075 0.745 -6.264 1.00 90.12 98 PRO A O 1
ATOM 755 N N . LEU A 1 99 ? -5.365 -0.175 -4.338 1.00 92.38 99 LEU A N 1
ATOM 756 C CA . LEU A 1 99 ? -6.647 -0.770 -4.003 1.00 92.38 99 LEU A CA 1
ATOM 757 C C . LEU A 1 99 ? -7.686 0.357 -3.857 1.00 92.38 99 LEU A C 1
ATOM 759 O O . LEU A 1 99 ? -7.416 1.358 -3.184 1.00 92.38 99 LEU A O 1
ATOM 763 N N . PRO A 1 100 ? -8.865 0.228 -4.489 1.00 93.19 100 PRO A N 1
ATOM 764 C CA . PRO A 1 100 ? -9.857 1.294 -4.498 1.00 93.19 100 PRO A CA 1
ATOM 765 C C . PRO A 1 100 ? -10.480 1.470 -3.113 1.00 93.19 100 PRO A C 1
ATOM 767 O O . PRO A 1 100 ? -10.498 0.541 -2.306 1.00 93.19 100 PRO A O 1
ATOM 770 N N . GLN A 1 101 ? -11.111 2.618 -2.862 1.00 94.75 101 GLN A N 1
ATOM 771 C CA . GLN A 1 101 ? -11.846 2.868 -1.616 1.00 94.75 101 GLN A CA 1
ATOM 772 C C . GLN A 1 101 ? -12.848 1.746 -1.280 1.00 94.75 101 GLN A C 1
ATOM 774 O O . GLN A 1 101 ? -12.959 1.334 -0.126 1.00 94.75 101 GLN A O 1
ATOM 779 N N . ALA A 1 102 ? -13.512 1.184 -2.298 1.00 94.75 102 ALA A N 1
ATOM 780 C CA . ALA A 1 102 ? -14.445 0.063 -2.162 1.00 94.75 102 ALA A CA 1
ATOM 781 C C . ALA A 1 102 ? -13.809 -1.213 -1.573 1.00 94.75 102 ALA A C 1
ATOM 783 O O . ALA A 1 102 ? -14.506 -2.017 -0.962 1.00 94.75 102 ALA A O 1
ATOM 784 N N . PHE A 1 103 ? -12.491 -1.405 -1.713 1.00 96.62 103 PHE A N 1
ATOM 785 C CA . PHE A 1 103 ? -11.777 -2.496 -1.047 1.00 96.62 103 PHE A CA 1
ATOM 786 C C . PHE A 1 103 ? -11.732 -2.290 0.472 1.00 96.62 103 PHE A C 1
ATOM 788 O O . PHE A 1 103 ? -11.843 -3.258 1.222 1.00 96.62 103 PHE A O 1
ATOM 795 N N . TYR A 1 104 ? -11.575 -1.053 0.936 1.00 98.31 104 TYR A N 1
ATOM 796 C CA . TYR A 1 104 ? -11.479 -0.729 2.361 1.00 98.31 104 TYR A CA 1
ATOM 797 C C . TYR A 1 104 ? -12.854 -0.526 3.015 1.00 98.31 104 TYR A C 1
ATOM 799 O O . TYR A 1 104 ? -13.008 -0.785 4.207 1.00 98.31 104 TYR A O 1
ATOM 807 N N . ALA A 1 105 ? -13.861 -0.114 2.238 1.00 97.50 105 ALA A N 1
ATOM 808 C CA . ALA A 1 105 ? -15.250 0.098 2.659 1.00 97.50 105 ALA A CA 1
ATOM 809 C C . ALA A 1 105 ? -16.027 -1.225 2.843 1.00 97.50 105 ALA A C 1
ATOM 811 O O . ALA A 1 105 ? -17.119 -1.415 2.309 1.00 97.50 105 ALA A O 1
ATOM 812 N N . ARG A 1 106 ? -15.425 -2.183 3.549 1.00 98.50 106 ARG A N 1
ATOM 813 C CA . ARG A 1 106 ? -15.949 -3.529 3.816 1.00 98.50 106 ARG A CA 1
ATOM 814 C C . ARG A 1 106 ? -15.692 -3.895 5.281 1.00 98.50 106 ARG A C 1
ATOM 816 O O . ARG A 1 106 ? -14.842 -3.250 5.903 1.00 98.50 106 ARG A O 1
ATOM 823 N N . PRO A 1 107 ? -16.325 -4.972 5.789 1.00 98.62 107 PRO A N 1
ATOM 824 C CA . PRO A 1 107 ? -16.094 -5.441 7.145 1.00 98.62 107 PRO A CA 1
ATOM 825 C C . PRO A 1 107 ? -14.609 -5.613 7.467 1.00 98.62 107 PRO A C 1
ATOM 827 O O . PRO A 1 107 ? -13.898 -6.288 6.713 1.00 98.62 107 PRO A O 1
ATOM 830 N N . THR A 1 108 ? -14.132 -5.054 8.583 1.00 98.75 108 THR A N 1
ATOM 831 C CA . THR A 1 108 ? -12.689 -4.997 8.898 1.00 98.75 108 THR A CA 1
ATOM 832 C C . THR A 1 108 ? -12.019 -6.366 8.858 1.00 98.75 108 THR A C 1
ATOM 834 O O . THR A 1 108 ? -10.927 -6.508 8.317 1.00 98.75 108 THR A O 1
ATOM 837 N N . LEU A 1 109 ? -12.680 -7.411 9.365 1.00 98.56 109 LEU A N 1
ATOM 838 C CA . LEU A 1 109 ? -12.135 -8.775 9.341 1.00 98.56 109 LEU A CA 1
ATOM 839 C C . LEU A 1 109 ? -12.021 -9.358 7.927 1.00 98.56 109 LEU A C 1
ATOM 841 O O . LEU A 1 109 ? -11.142 -10.181 7.674 1.00 98.56 109 LEU A O 1
ATOM 845 N N . THR A 1 110 ? -12.896 -8.955 7.006 1.00 98.00 110 THR A N 1
ATOM 846 C CA . THR A 1 110 ? -12.793 -9.330 5.591 1.00 98.00 110 THR A CA 1
ATOM 847 C C . THR A 1 110 ? -11.596 -8.632 4.963 1.00 98.00 110 THR A C 1
ATOM 849 O O . THR A 1 110 ? -10.749 -9.290 4.366 1.00 98.00 110 THR A O 1
ATOM 852 N N . VAL A 1 111 ? -11.471 -7.318 5.173 1.00 98.44 111 VAL A N 1
ATOM 853 C CA . VAL A 1 111 ? -10.341 -6.536 4.656 1.00 98.44 111 VAL A CA 1
ATOM 854 C C . VAL A 1 111 ? -9.012 -7.046 5.219 1.00 98.44 111 VAL A C 1
ATOM 856 O O . VAL A 1 111 ? -8.062 -7.198 4.464 1.00 98.44 111 VAL A O 1
ATOM 859 N N . ALA A 1 112 ? -8.941 -7.384 6.509 1.00 98.44 112 ALA A N 1
ATOM 860 C CA . ALA A 1 112 ? -7.726 -7.897 7.145 1.00 98.44 112 ALA A CA 1
ATOM 861 C C . ALA A 1 112 ? -7.230 -9.193 6.496 1.00 98.44 112 ALA A C 1
ATOM 863 O O . ALA A 1 112 ? -6.043 -9.320 6.209 1.00 98.44 112 ALA A O 1
ATOM 864 N N . ARG A 1 113 ? -8.136 -10.133 6.206 1.00 96.81 113 ARG A N 1
ATOM 865 C CA . ARG A 1 113 ? -7.784 -11.372 5.497 1.00 96.81 113 ARG A CA 1
ATOM 866 C C . ARG A 1 113 ? -7.342 -11.088 4.067 1.00 96.81 113 ARG A C 1
ATOM 868 O O . ARG A 1 113 ? -6.328 -11.619 3.631 1.00 96.81 113 ARG A O 1
ATOM 875 N N . ASP A 1 114 ? -8.067 -10.217 3.373 1.00 96.38 114 ASP A N 1
ATOM 876 C CA . ASP A 1 114 ? -7.792 -9.881 1.977 1.00 96.38 114 ASP A CA 1
ATOM 877 C C . ASP A 1 114 ? -6.541 -9.015 1.788 1.00 96.38 114 ASP A C 1
ATOM 879 O O . ASP A 1 114 ? -6.054 -8.912 0.661 1.00 96.38 114 ASP A O 1
ATOM 883 N N . LEU A 1 115 ? -6.045 -8.374 2.853 1.00 97.94 115 LEU A N 1
ATOM 884 C CA . LEU A 1 115 ? -4.786 -7.630 2.872 1.00 97.94 115 LEU A CA 1
ATOM 885 C C . LEU A 1 115 ? -3.561 -8.548 2.907 1.00 97.94 115 LEU A C 1
ATOM 887 O O . LEU A 1 115 ? -2.498 -8.135 2.450 1.00 97.94 115 LEU A O 1
ATOM 891 N N . LEU A 1 116 ? -3.680 -9.775 3.419 1.00 94.81 116 LEU A N 1
ATOM 892 C CA . LEU A 1 116 ? -2.562 -10.716 3.425 1.00 94.81 116 LEU A CA 1
ATOM 893 C C . LEU A 1 116 ? -2.155 -11.069 1.987 1.00 94.81 116 LEU A C 1
ATOM 895 O O . LEU A 1 116 ? -2.990 -11.373 1.136 1.00 94.81 116 LEU A O 1
ATOM 899 N N . GLY A 1 117 ? -0.854 -11.004 1.711 1.00 89.88 117 GLY A N 1
ATOM 900 C CA . GLY A 1 117 ? -0.273 -11.225 0.385 1.00 89.88 117 GLY A CA 1
ATOM 901 C C . GLY A 1 117 ? -0.293 -10.007 -0.548 1.00 89.88 117 GLY A C 1
ATOM 902 O O . GLY A 1 117 ? 0.463 -10.008 -1.527 1.00 89.88 117 GLY A O 1
ATOM 903 N N . ARG A 1 118 ? -1.078 -8.964 -0.226 1.00 94.25 118 ARG A N 1
ATOM 904 C CA . ARG A 1 118 ? -1.085 -7.677 -0.945 1.00 94.25 118 ARG A CA 1
ATOM 905 C C . ARG A 1 118 ? 0.218 -6.936 -0.736 1.00 94.25 118 ARG A C 1
ATOM 907 O O . ARG A 1 118 ? 0.902 -7.142 0.267 1.00 94.25 118 ARG A O 1
ATOM 914 N N . ARG A 1 119 ? 0.569 -6.053 -1.663 1.00 95.75 119 ARG A N 1
ATOM 915 C CA . ARG A 1 119 ? 1.839 -5.331 -1.610 1.00 95.75 119 ARG A CA 1
ATOM 916 C C . ARG A 1 119 ? 1.646 -3.952 -0.997 1.00 95.75 119 ARG A C 1
ATOM 918 O O . ARG A 1 119 ? 0.933 -3.126 -1.552 1.00 95.75 119 ARG A O 1
ATOM 925 N N . LEU A 1 120 ? 2.308 -3.687 0.128 1.00 98.38 120 LEU A N 1
ATOM 926 C CA . LEU A 1 120 ? 2.438 -2.331 0.660 1.00 98.38 120 LEU A CA 1
ATOM 927 C C . LEU A 1 120 ? 3.550 -1.618 -0.105 1.00 98.38 120 LEU A C 1
ATOM 929 O O . LEU A 1 120 ? 4.666 -2.135 -0.192 1.00 98.38 120 LEU A O 1
ATOM 933 N N . VAL A 1 121 ? 3.259 -0.426 -0.616 1.00 96.94 121 VAL A N 1
ATOM 934 C CA . VAL A 1 121 ? 4.186 0.350 -1.436 1.00 96.94 121 VAL A CA 1
ATOM 935 C C . VAL A 1 121 ? 4.420 1.719 -0.835 1.00 96.94 121 VAL A C 1
ATOM 937 O O . VAL A 1 121 ? 3.479 2.438 -0.504 1.00 96.94 121 VAL A O 1
ATOM 940 N N . ARG A 1 122 ? 5.692 2.108 -0.769 1.00 96.56 122 ARG A N 1
ATOM 941 C CA . ARG A 1 122 ? 6.134 3.471 -0.495 1.00 96.56 122 ARG A CA 1
ATOM 942 C C . ARG A 1 122 ? 6.949 3.989 -1.679 1.00 96.56 122 ARG A C 1
ATOM 944 O O . ARG A 1 122 ? 7.948 3.379 -2.049 1.00 96.56 122 ARG A O 1
ATOM 951 N N . CYS A 1 123 ? 6.571 5.148 -2.213 1.00 91.06 123 CYS A N 1
ATOM 952 C CA . CYS A 1 123 ? 7.406 5.917 -3.135 1.00 91.06 123 CYS A CA 1
ATOM 953 C C . CYS A 1 123 ? 8.048 7.092 -2.387 1.00 91.06 123 CYS A C 1
ATOM 955 O O . CYS A 1 123 ? 7.345 7.896 -1.774 1.00 91.06 123 CYS A O 1
ATOM 957 N N . LEU A 1 124 ? 9.377 7.165 -2.408 1.00 82.81 124 LEU A N 1
ATOM 958 C CA . LEU A 1 124 ? 10.187 8.210 -1.778 1.00 82.81 124 LEU A CA 1
ATOM 959 C C . LEU A 1 124 ? 11.187 8.727 -2.801 1.00 82.81 124 LEU A C 1
ATOM 961 O O . LEU A 1 124 ? 12.041 7.965 -3.241 1.00 82.81 124 LEU A O 1
ATOM 965 N N . ASP A 1 125 ? 11.079 9.999 -3.179 1.00 80.94 125 ASP A N 1
ATOM 966 C CA . ASP A 1 125 ? 12.005 10.651 -4.116 1.00 80.94 125 ASP A CA 1
ATOM 967 C C . ASP A 1 125 ? 12.185 9.869 -5.436 1.00 80.94 125 ASP A C 1
ATOM 969 O O . ASP A 1 125 ? 13.286 9.730 -5.964 1.00 80.94 125 ASP A O 1
ATOM 973 N N . GLY A 1 126 ? 11.093 9.288 -5.949 1.00 74.81 126 GLY A N 1
ATOM 974 C CA . GLY A 1 126 ? 11.092 8.443 -7.151 1.00 74.81 126 GLY A CA 1
ATOM 975 C C . GLY A 1 126 ? 11.595 7.009 -6.932 1.00 74.81 126 GLY A C 1
ATOM 976 O O . GLY A 1 126 ? 11.487 6.178 -7.832 1.00 74.81 126 GLY A O 1
ATOM 977 N N . GLN A 1 127 ? 12.099 6.680 -5.740 1.00 82.19 127 GLN A N 1
ATOM 978 C CA . GLN A 1 127 ? 12.468 5.323 -5.361 1.00 82.19 127 GLN A CA 1
ATOM 979 C C . GLN A 1 127 ? 11.279 4.576 -4.757 1.00 82.19 127 GLN A C 1
ATOM 981 O O . GLN A 1 127 ? 10.681 4.995 -3.764 1.00 82.19 127 GLN A O 1
ATOM 986 N N . ARG A 1 128 ? 10.994 3.401 -5.314 1.00 89.00 128 ARG A N 1
ATOM 987 C CA . ARG A 1 128 ? 9.950 2.506 -4.828 1.00 89.00 128 ARG A CA 1
ATOM 988 C C . ARG A 1 128 ? 10.503 1.492 -3.822 1.00 89.00 128 ARG A C 1
ATOM 990 O O . ARG A 1 128 ? 11.531 0.856 -4.060 1.00 89.00 128 ARG A O 1
ATOM 997 N N . LEU A 1 129 ? 9.826 1.381 -2.684 1.00 93.38 129 LEU A N 1
ATOM 998 C CA . LEU A 1 129 ? 10.062 0.404 -1.626 1.00 93.38 129 LEU A CA 1
ATOM 999 C C . LEU A 1 129 ? 8.781 -0.411 -1.451 1.00 93.38 129 LEU A C 1
ATOM 1001 O O . LEU A 1 129 ? 7.709 0.180 -1.294 1.00 93.38 129 LEU A O 1
ATOM 1005 N N . SER A 1 130 ? 8.872 -1.736 -1.410 1.00 95.31 130 SER A N 1
ATOM 1006 C CA . SER A 1 130 ? 7.679 -2.557 -1.210 1.00 95.31 130 SER A CA 1
ATOM 1007 C C . SER A 1 130 ? 7.941 -3.885 -0.527 1.00 95.31 130 SER A C 1
ATOM 1009 O O . SER A 1 130 ? 9.078 -4.347 -0.407 1.00 95.31 130 SER A O 1
ATOM 1011 N N . GLY A 1 131 ? 6.850 -4.491 -0.072 1.00 93.69 131 GLY A N 1
ATOM 1012 C CA . GLY A 1 131 ? 6.826 -5.876 0.360 1.00 93.69 131 GLY A CA 1
ATOM 1013 C C . GLY A 1 131 ? 5.409 -6.399 0.528 1.00 93.69 131 GLY A C 1
ATOM 1014 O O . GLY A 1 131 ? 4.452 -5.629 0.663 1.00 93.69 131 GLY A O 1
ATOM 1015 N N . ARG A 1 132 ? 5.282 -7.726 0.525 1.00 95.75 132 ARG A N 1
ATOM 1016 C CA . ARG A 1 132 ? 4.002 -8.413 0.719 1.00 95.75 132 ARG A CA 1
ATOM 1017 C C . ARG A 1 132 ? 3.607 -8.381 2.182 1.00 95.75 132 ARG A C 1
ATOM 1019 O O . ARG A 1 132 ? 4.403 -8.756 3.031 1.00 95.75 132 ARG A O 1
ATOM 1026 N N . ILE A 1 133 ? 2.385 -7.968 2.479 1.00 98.56 133 ILE A N 1
ATOM 1027 C CA . ILE A 1 133 ? 1.839 -7.948 3.833 1.00 98.56 133 ILE A CA 1
ATOM 1028 C C . ILE A 1 133 ? 1.704 -9.388 4.328 1.00 98.56 133 ILE A C 1
ATOM 1030 O O . ILE A 1 133 ? 0.933 -10.174 3.778 1.00 98.56 133 ILE A O 1
ATOM 1034 N N . ALA A 1 134 ? 2.472 -9.722 5.362 1.00 97.00 134 ALA A N 1
ATOM 1035 C CA . ALA A 1 134 ? 2.546 -11.069 5.924 1.00 97.00 134 ALA A CA 1
ATOM 1036 C C . ALA A 1 134 ? 1.784 -11.193 7.249 1.00 97.00 134 ALA A C 1
ATOM 1038 O O . ALA A 1 134 ? 1.344 -12.279 7.616 1.00 97.00 134 ALA A O 1
ATOM 1039 N N . GLU A 1 135 ? 1.609 -10.082 7.968 1.00 98.56 135 GLU A N 1
ATOM 1040 C CA . GLU A 1 135 ? 0.971 -10.070 9.282 1.00 98.56 135 GLU A CA 1
ATOM 1041 C C . GLU A 1 135 ? 0.158 -8.784 9.469 1.00 98.56 135 GLU A C 1
ATOM 1043 O O . GLU A 1 135 ? 0.649 -7.678 9.211 1.00 98.56 135 GLU A O 1
ATOM 1048 N N . VAL A 1 136 ? -1.077 -8.932 9.954 1.00 98.88 136 VAL A N 1
ATOM 1049 C CA . VAL A 1 136 ? -1.993 -7.829 10.269 1.00 98.88 136 VAL A CA 1
ATOM 1050 C C . VAL A 1 136 ? -2.748 -8.088 11.571 1.00 98.88 136 VAL A C 1
ATOM 1052 O O . VAL A 1 136 ? -2.884 -9.232 11.996 1.00 98.88 136 VAL A O 1
ATOM 1055 N N . GLU A 1 137 ? -3.279 -7.032 12.182 1.00 98.81 137 GLU A N 1
ATOM 1056 C CA . GLU A 1 137 ? -4.147 -7.116 13.363 1.00 98.81 137 GLU A CA 1
ATOM 1057 C C . GLU A 1 137 ? -5.316 -6.136 13.223 1.00 98.81 137 GLU A C 1
ATOM 1059 O O . GLU A 1 137 ? -5.115 -4.987 12.838 1.00 98.81 137 GLU A O 1
ATOM 1064 N N . ALA A 1 138 ? -6.542 -6.597 13.476 1.00 98.69 138 ALA A N 1
ATOM 1065 C CA . ALA A 1 138 ? -7.762 -5.813 13.294 1.00 98.69 138 ALA A CA 1
ATOM 1066 C C . ALA A 1 138 ? -8.265 -5.252 14.628 1.00 98.69 138 ALA A C 1
ATOM 1068 O O . ALA A 1 138 ? -8.349 -5.996 15.602 1.00 98.69 138 ALA A O 1
ATOM 1069 N N . TYR A 1 139 ? -8.668 -3.980 14.623 1.00 98.69 139 TYR A N 1
ATOM 1070 C CA . TYR A 1 139 ? -9.291 -3.289 15.752 1.00 98.69 139 TYR A CA 1
ATOM 1071 C C . TYR A 1 139 ? -10.631 -2.698 15.317 1.00 98.69 139 TYR A C 1
ATOM 1073 O O . TYR A 1 139 ? -10.683 -1.968 14.321 1.00 98.69 139 TYR A O 1
ATOM 1081 N N . ILE A 1 140 ? -11.710 -3.018 16.037 1.00 98.38 140 ILE A N 1
ATOM 1082 C CA . ILE A 1 140 ? -13.082 -2.780 15.557 1.00 98.38 140 ILE A CA 1
ATOM 1083 C C . ILE A 1 140 ? -13.949 -2.165 16.651 1.00 98.38 140 ILE A C 1
ATOM 1085 O O . ILE A 1 140 ? -14.227 -2.792 17.668 1.00 98.38 140 ILE A O 1
ATOM 1089 N N . GLY A 1 141 ? -14.455 -0.963 16.392 1.00 97.69 141 GLY A N 1
ATOM 1090 C CA . GLY A 1 141 ? -15.406 -0.287 17.261 1.00 97.69 141 GLY A CA 1
ATOM 1091 C C . GLY A 1 141 ? -14.794 0.254 18.554 1.00 97.69 141 GLY A C 1
ATOM 1092 O O . GLY A 1 141 ? -13.599 0.127 18.832 1.00 97.69 141 GLY A O 1
ATOM 1093 N N . GLU A 1 142 ? -15.656 0.889 19.345 1.00 98.19 142 GLU A N 1
ATOM 1094 C CA . GLU A 1 142 ? -15.339 1.380 20.691 1.00 98.19 142 GLU A CA 1
ATOM 1095 C C . GLU A 1 142 ? -15.456 0.263 21.752 1.00 98.19 142 GLU A C 1
ATOM 1097 O O . GLU A 1 142 ? -14.916 0.385 22.846 1.00 98.19 142 GLU A O 1
ATOM 1102 N N . ASP A 1 143 ? -16.098 -0.864 21.428 1.00 97.50 143 ASP A N 1
ATOM 1103 C CA . ASP A 1 143 ? -16.229 -2.007 22.345 1.00 97.50 143 ASP A CA 1
ATOM 1104 C C . ASP A 1 143 ? -14.952 -2.865 22.425 1.00 97.50 143 ASP A C 1
ATOM 1106 O O . ASP A 1 143 ? -14.733 -3.595 23.399 1.00 97.50 143 ASP A O 1
ATOM 1110 N N . ASP A 1 144 ? -14.077 -2.778 21.419 1.00 97.75 144 ASP A N 1
ATOM 1111 C CA . ASP A 1 144 ? -12.780 -3.443 21.433 1.00 97.75 144 ASP A CA 1
ATOM 1112 C C . ASP A 1 144 ? -11.831 -2.738 22.406 1.00 97.75 144 ASP A C 1
ATOM 1114 O O . ASP A 1 144 ? -11.230 -1.708 22.102 1.00 97.75 144 ASP A O 1
ATOM 1118 N N . ARG A 1 145 ? -11.644 -3.340 23.582 1.00 97.44 145 ARG A N 1
ATOM 1119 C CA . ARG A 1 145 ? -10.794 -2.802 24.655 1.00 97.44 145 ARG A CA 1
ATOM 1120 C C . ARG A 1 145 ? -9.313 -2.674 24.282 1.00 97.44 145 ARG A C 1
ATOM 1122 O O . ARG A 1 145 ? -8.595 -1.971 24.991 1.00 97.44 145 ARG A O 1
ATOM 1129 N N . ALA A 1 146 ? -8.846 -3.351 23.231 1.00 96.81 146 ALA A N 1
ATOM 1130 C CA . ALA A 1 146 ? -7.483 -3.210 22.720 1.00 96.81 146 ALA A CA 1
ATOM 1131 C C . ALA A 1 146 ? -7.356 -2.066 21.695 1.00 96.81 146 ALA A C 1
ATOM 1133 O O . ALA A 1 146 ? -6.250 -1.590 21.431 1.00 96.81 146 ALA A O 1
ATOM 1134 N N . SER A 1 147 ? -8.477 -1.591 21.149 1.00 97.75 147 SER A N 1
ATOM 1135 C CA . SER A 1 147 ? -8.527 -0.515 20.166 1.00 97.75 147 SER A CA 1
ATOM 1136 C C . SER A 1 147 ? -8.229 0.848 20.787 1.00 97.75 147 SER A C 1
ATOM 1138 O O . SER A 1 147 ? -8.683 1.196 21.879 1.00 97.75 147 SER A O 1
ATOM 1140 N N . HIS A 1 148 ? -7.556 1.712 20.025 1.00 97.50 148 HIS A N 1
ATOM 1141 C CA . HIS A 1 148 ? -7.454 3.130 20.374 1.00 97.50 148 HIS A CA 1
ATOM 1142 C C . HIS A 1 148 ? -8.808 3.845 20.399 1.00 97.50 148 HIS A C 1
ATOM 1144 O O . HIS A 1 148 ? -8.875 4.957 20.923 1.00 97.50 148 HIS A O 1
ATOM 1150 N N . ALA A 1 149 ? -9.853 3.258 19.816 1.00 97.75 149 ALA A N 1
ATOM 1151 C CA . ALA A 1 149 ? -11.209 3.782 19.854 1.00 97.75 149 ALA A CA 1
ATOM 1152 C C . ALA A 1 149 ? -11.971 3.417 21.138 1.00 97.75 149 ALA A C 1
ATOM 1154 O O . ALA A 1 149 ? -12.988 4.046 21.392 1.00 97.75 149 ALA A O 1
ATOM 1155 N N . ALA A 1 150 ? -11.459 2.506 21.979 1.00 97.88 150 ALA A N 1
ATOM 1156 C CA . ALA A 1 150 ? -12.110 2.094 23.226 1.00 97.88 150 ALA A CA 1
ATOM 1157 C C . ALA A 1 150 ? -12.584 3.239 24.152 1.00 97.88 150 ALA A C 1
ATOM 1159 O O . ALA A 1 150 ? -13.687 3.165 24.685 1.00 97.88 150 ALA A O 1
ATOM 1160 N N . PRO A 1 151 ? -11.807 4.321 24.371 1.00 97.19 151 PRO A N 1
ATOM 1161 C CA . PRO A 1 151 ? -12.256 5.452 25.188 1.00 97.19 151 PRO A CA 1
ATOM 1162 C C . PRO A 1 151 ? -13.152 6.448 24.422 1.00 97.19 151 PRO A C 1
ATOM 1164 O O . PRO A 1 151 ? -13.365 7.563 24.896 1.00 97.19 151 PRO A O 1
ATOM 1167 N N . GLY A 1 152 ? -13.611 6.097 23.221 1.00 97.50 152 GLY A N 1
ATOM 1168 C CA . GLY A 1 152 ? -14.311 6.980 22.297 1.00 97.50 152 GLY A CA 1
ATOM 1169 C C . GLY A 1 152 ? -13.383 7.872 21.466 1.00 97.50 152 GLY A C 1
ATOM 1170 O O . GLY A 1 152 ? -12.146 7.753 21.459 1.00 97.50 152 GLY A O 1
ATOM 1171 N N . ARG A 1 153 ? -13.985 8.790 20.706 1.00 97.50 153 ARG A N 1
ATOM 1172 C CA . ARG A 1 153 ? -13.274 9.663 19.760 1.00 97.50 153 ARG A CA 1
ATOM 1173 C C . ARG A 1 153 ? -12.386 10.698 20.460 1.00 97.50 153 ARG A C 1
ATOM 1175 O O . ARG A 1 153 ? -12.826 11.503 21.273 1.00 97.50 153 ARG A O 1
ATOM 1182 N N . THR A 1 154 ? -11.122 10.754 20.054 1.00 97.25 154 THR A N 1
ATOM 1183 C CA . THR A 1 154 ? -10.097 11.693 20.531 1.00 97.25 154 THR A CA 1
ATOM 1184 C C . THR A 1 154 ? -9.376 12.358 19.359 1.00 97.25 154 THR A C 1
ATOM 1186 O O . THR A 1 154 ? -9.432 11.896 18.219 1.00 97.25 154 THR A O 1
ATOM 1189 N N . LYS A 1 155 ? -8.606 13.425 19.621 1.00 95.06 155 LYS A N 1
ATOM 1190 C CA . LYS A 1 155 ? -7.766 14.062 18.584 1.00 95.06 155 LYS A CA 1
ATOM 1191 C C . LYS A 1 155 ? -6.781 13.078 17.938 1.00 95.06 155 LYS A C 1
ATOM 1193 O O . LYS A 1 155 ? -6.500 13.196 16.750 1.00 95.06 155 LYS A O 1
ATOM 1198 N N . ARG A 1 156 ? -6.262 12.119 18.716 1.00 94.75 156 ARG A N 1
ATOM 1199 C CA . ARG A 1 156 ? -5.253 11.146 18.270 1.00 94.75 156 ARG A CA 1
ATOM 1200 C C . ARG A 1 156 ? -5.851 10.042 17.403 1.00 94.75 156 ARG A C 1
ATOM 1202 O O . ARG A 1 156 ? -5.222 9.669 16.421 1.00 94.75 156 ARG A O 1
ATOM 1209 N N . ASN A 1 157 ? -7.002 9.493 17.784 1.00 97.00 157 ASN A N 1
ATOM 1210 C CA . ASN A 1 157 ? -7.638 8.379 17.069 1.00 97.00 157 ASN A CA 1
ATOM 1211 C C . ASN A 1 157 ? -8.658 8.847 16.018 1.00 97.00 157 ASN A C 1
ATOM 1213 O O . ASN A 1 157 ? -9.198 8.014 15.301 1.00 97.00 157 ASN A O 1
ATOM 1217 N N . ARG A 1 158 ? -8.889 10.166 15.880 1.00 97.50 158 ARG A N 1
ATOM 1218 C CA . ARG A 1 158 ? -9.802 10.756 14.890 1.00 97.50 158 ARG A CA 1
ATOM 1219 C C . ARG A 1 158 ? -9.703 10.137 13.487 1.00 97.50 158 ARG A C 1
ATOM 1221 O O . ARG A 1 158 ? -10.771 9.988 12.898 1.00 97.50 158 ARG A O 1
ATOM 1228 N N . PRO A 1 159 ? -8.511 9.779 12.957 1.00 97.69 159 PRO A N 1
ATOM 1229 C CA . PRO A 1 159 ? -8.415 9.142 11.645 1.00 97.69 159 PRO A CA 1
ATOM 1230 C C . PRO A 1 159 ? -9.191 7.825 11.539 1.00 97.69 159 PRO A C 1
ATOM 1232 O O . PRO A 1 159 ? -9.759 7.574 10.488 1.00 97.69 159 PRO A O 1
ATOM 1235 N N . MET A 1 160 ? -9.299 7.036 12.618 1.00 98.38 160 MET A N 1
ATOM 1236 C CA . MET A 1 160 ? -10.056 5.772 12.623 1.00 98.38 160 MET A CA 1
ATOM 1237 C C . MET A 1 160 ? -11.539 5.959 12.289 1.00 98.38 160 MET A C 1
ATOM 1239 O O . MET A 1 160 ? -12.159 5.028 11.809 1.00 98.38 160 MET A O 1
ATOM 1243 N N . TYR A 1 161 ? -12.090 7.152 12.532 1.00 98.56 161 TYR A N 1
ATOM 1244 C CA . TYR A 1 161 ? -13.484 7.507 12.248 1.00 98.56 161 TYR A CA 1
ATOM 1245 C C . TYR A 1 161 ? -13.653 8.169 10.870 1.00 98.56 161 TYR A C 1
ATOM 1247 O O . TYR A 1 161 ? -14.727 8.690 10.579 1.00 98.56 161 TYR A O 1
ATOM 1255 N N . GLY A 1 162 ? -12.574 8.291 10.092 1.00 97.81 162 GLY A N 1
ATOM 1256 C CA . GLY A 1 162 ? -12.585 8.926 8.778 1.00 97.81 162 GLY A CA 1
ATOM 1257 C C . GLY A 1 162 ? -13.037 7.978 7.672 1.00 97.81 162 GLY A C 1
ATOM 1258 O O . GLY A 1 162 ? -13.513 6.877 7.930 1.00 97.81 162 GLY A O 1
ATOM 1259 N N . ALA A 1 163 ? -12.869 8.417 6.428 1.00 98.19 163 ALA A N 1
ATOM 1260 C CA . ALA A 1 163 ? -13.188 7.603 5.265 1.00 98.19 163 ALA A CA 1
ATOM 1261 C C . ALA A 1 163 ? -12.324 6.319 5.197 1.00 98.19 163 ALA A C 1
ATOM 1263 O O . ALA A 1 163 ? -11.142 6.348 5.564 1.00 98.19 163 ALA A O 1
ATOM 1264 N N . PRO A 1 164 ? -12.874 5.202 4.686 1.00 98.38 164 PRO A N 1
ATOM 1265 C CA . PRO A 1 164 ? -12.106 3.983 4.449 1.00 98.38 164 PRO A CA 1
ATOM 1266 C C . PRO A 1 164 ? -10.980 4.227 3.441 1.00 98.38 164 PRO A C 1
ATOM 1268 O O . PRO A 1 164 ? -11.153 4.973 2.479 1.00 98.38 164 PRO A O 1
ATOM 1271 N N . GLY A 1 165 ? -9.832 3.580 3.645 1.00 98.00 165 GLY A N 1
ATOM 1272 C CA . GLY A 1 165 ? -8.635 3.768 2.818 1.00 98.00 165 GLY A CA 1
ATOM 1273 C C . GLY A 1 165 ? -7.703 4.883 3.297 1.00 98.00 165 GLY A C 1
ATOM 1274 O O . GLY A 1 165 ? -6.687 5.144 2.658 1.00 98.00 165 GLY A O 1
ATOM 1275 N N . LEU A 1 166 ? -7.984 5.515 4.439 1.00 98.44 166 LEU A N 1
ATOM 1276 C CA . LEU A 1 166 ? -7.025 6.411 5.082 1.00 98.44 166 LEU A CA 1
ATOM 1277 C C . LEU A 1 166 ? -5.953 5.632 5.853 1.00 98.44 166 LEU A C 1
ATOM 1279 O O . LEU A 1 166 ? -6.231 4.643 6.532 1.00 98.44 166 LEU A O 1
ATOM 1283 N N . ALA A 1 167 ? -4.723 6.129 5.818 1.00 98.56 167 ALA A N 1
ATOM 1284 C CA . ALA A 1 167 ? -3.661 5.705 6.710 1.00 98.56 167 ALA A CA 1
ATOM 1285 C C . ALA A 1 167 ? -3.870 6.323 8.098 1.00 98.56 167 ALA A C 1
ATOM 1287 O O . ALA A 1 167 ? -3.996 7.541 8.250 1.00 98.56 167 ALA A O 1
ATOM 1288 N N . TYR A 1 168 ? -3.838 5.492 9.134 1.00 98.62 168 TYR A N 1
ATOM 1289 C CA . TYR A 1 168 ? -3.763 5.934 10.518 1.00 98.62 168 TYR A CA 1
ATOM 1290 C C . TYR A 1 168 ? -2.377 5.617 11.084 1.00 98.62 168 TYR A C 1
ATOM 1292 O O . TYR A 1 168 ? -2.066 4.470 11.415 1.00 98.62 168 TYR A O 1
ATOM 1300 N N . VAL A 1 169 ? -1.541 6.653 11.196 1.00 98.56 169 VAL A N 1
ATOM 1301 C CA . VAL A 1 169 ? -0.161 6.542 11.679 1.00 98.56 169 VAL A CA 1
ATOM 1302 C C . VAL A 1 169 ? -0.019 7.217 13.034 1.00 98.56 169 VAL A C 1
ATOM 1304 O O . VAL A 1 169 ? -0.303 8.407 13.199 1.00 98.56 169 VAL A O 1
ATOM 1307 N N . TYR A 1 170 ? 0.465 6.471 14.022 1.00 97.56 170 TYR A N 1
ATOM 1308 C CA . TYR A 1 170 ? 0.689 6.997 15.365 1.00 97.56 170 TYR A CA 1
ATOM 1309 C C . TYR A 1 170 ? 2.064 6.629 15.909 1.00 97.56 170 TYR A C 1
ATOM 1311 O O . TYR A 1 170 ? 2.663 5.634 15.520 1.00 97.56 170 TYR A O 1
ATOM 1319 N N . PHE A 1 171 ? 2.540 7.452 16.842 1.00 96.69 171 PHE A N 1
ATOM 1320 C CA . PHE A 1 171 ? 3.807 7.266 17.541 1.00 96.69 171 PHE A CA 1
ATOM 1321 C C . PHE A 1 171 ? 3.593 6.491 18.848 1.00 96.69 171 PHE A C 1
ATOM 1323 O O . PHE A 1 171 ? 2.617 6.748 19.563 1.00 96.69 171 PHE A O 1
ATOM 1330 N N . ILE A 1 172 ? 4.487 5.559 19.165 1.00 93.44 172 ILE A N 1
ATOM 1331 C CA . ILE A 1 172 ? 4.427 4.687 20.340 1.00 93.44 172 ILE A CA 1
ATOM 1332 C C . ILE A 1 172 ? 5.816 4.525 20.975 1.00 93.44 172 ILE A C 1
ATOM 1334 O O . ILE A 1 172 ? 6.846 4.621 20.304 1.00 93.44 172 ILE A O 1
ATOM 1338 N N . TYR A 1 173 ? 5.833 4.328 22.297 1.00 90.06 173 TYR A N 1
ATOM 1339 C CA . TYR A 1 173 ? 7.036 4.114 23.117 1.00 90.06 173 TYR A CA 1
ATOM 1340 C C . TYR A 1 173 ? 8.137 5.173 22.951 1.00 90.06 173 TYR A C 1
ATOM 1342 O O . TYR A 1 173 ? 9.305 4.903 23.207 1.00 90.06 173 TYR A O 1
ATOM 1350 N N . GLY A 1 174 ? 7.779 6.380 22.506 1.00 88.50 174 GLY A N 1
ATOM 1351 C CA . GLY A 1 174 ? 8.731 7.475 22.337 1.00 88.50 174 GLY A CA 1
ATOM 1352 C C . GLY A 1 174 ? 9.735 7.288 21.195 1.00 88.50 174 GLY A C 1
ATOM 1353 O O . GLY A 1 174 ? 10.645 8.104 21.088 1.00 88.50 174 GLY A O 1
ATOM 1354 N N . MET A 1 175 ? 9.594 6.258 20.348 1.00 90.06 175 MET A N 1
ATOM 1355 C CA . MET A 1 175 ? 10.592 5.972 19.305 1.00 90.06 175 MET A CA 1
ATOM 1356 C C . MET A 1 175 ? 10.066 5.303 18.026 1.00 90.06 175 MET A C 1
ATOM 1358 O O . MET A 1 175 ? 10.763 5.332 17.015 1.00 90.06 175 MET A O 1
ATOM 1362 N N . TYR A 1 176 ? 8.865 4.714 18.028 1.00 96.06 176 TYR A N 1
ATOM 1363 C CA . TYR A 1 176 ? 8.360 3.945 16.884 1.00 96.06 176 TYR A CA 1
ATOM 1364 C C . TYR A 1 176 ? 7.052 4.498 16.337 1.00 96.06 176 TYR A C 1
ATOM 1366 O O . TYR A 1 176 ? 6.247 5.062 17.074 1.00 96.06 176 TYR A O 1
ATOM 1374 N N . PHE A 1 177 ? 6.818 4.278 15.046 1.00 98.50 177 PHE A N 1
ATOM 1375 C CA . PHE A 1 177 ? 5.524 4.499 14.410 1.00 98.50 177 PHE A CA 1
ATOM 1376 C C . PHE A 1 177 ? 4.828 3.169 14.122 1.00 98.50 177 PHE A C 1
ATOM 1378 O O . PHE A 1 177 ? 5.489 2.152 13.923 1.00 98.50 177 PHE A O 1
ATOM 1385 N N . CYS A 1 178 ? 3.500 3.195 14.086 1.00 98.50 178 CYS A N 1
ATOM 1386 C CA . CYS A 1 178 ? 2.669 2.094 13.609 1.00 98.50 178 CYS A CA 1
ATOM 1387 C C . CYS A 1 178 ? 1.779 2.594 12.473 1.00 98.50 178 CYS A C 1
ATOM 1389 O O . CYS A 1 178 ? 1.147 3.642 12.6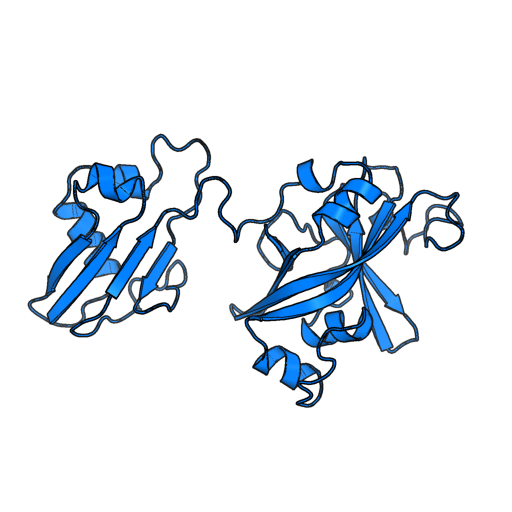25 1.00 98.50 178 CYS A O 1
ATOM 1391 N N . LEU A 1 179 ? 1.706 1.836 11.378 1.00 98.81 179 LEU A N 1
ATO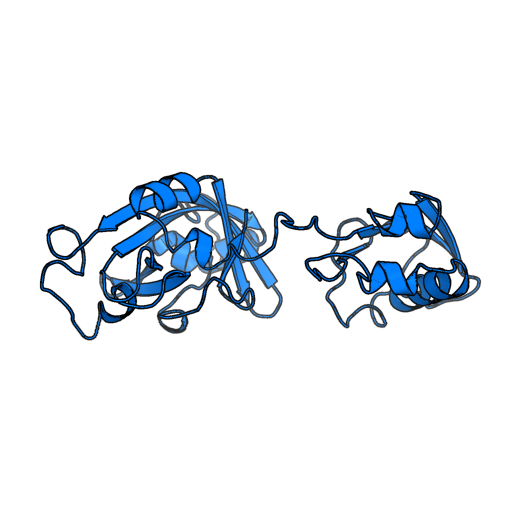M 1392 C CA . LEU A 1 179 ? 0.811 2.090 10.252 1.00 98.81 179 LEU A CA 1
ATOM 1393 C C . LEU A 1 179 ? -0.449 1.239 10.383 1.00 98.81 179 LEU A C 1
ATOM 1395 O O . LEU A 1 179 ? -0.365 0.015 10.457 1.00 98.81 179 LEU A O 1
ATOM 1399 N N . ASN A 1 180 ? -1.605 1.887 10.317 1.00 98.81 180 ASN A N 1
ATOM 1400 C CA . ASN A 1 180 ? -2.893 1.221 10.221 1.00 98.81 180 ASN A CA 1
ATOM 1401 C C . ASN A 1 180 ? -3.632 1.693 8.971 1.00 98.81 180 ASN A C 1
ATOM 1403 O O . ASN A 1 180 ? -3.386 2.794 8.477 1.00 98.81 180 ASN A O 1
ATOM 1407 N N . VAL A 1 181 ? -4.572 0.881 8.508 1.00 98.69 181 VAL A N 1
ATOM 1408 C CA . VAL A 1 181 ? -5.457 1.173 7.381 1.00 98.69 181 VAL A CA 1
ATOM 1409 C C . VAL A 1 181 ? -6.887 1.264 7.894 1.00 98.69 181 VAL A C 1
ATOM 1411 O O . VAL A 1 181 ? -7.364 0.317 8.513 1.00 98.69 181 VAL A O 1
ATOM 1414 N N . VAL A 1 182 ? -7.556 2.393 7.665 1.00 98.81 182 VAL A N 1
ATOM 1415 C CA . VAL A 1 182 ? -8.948 2.626 8.079 1.00 98.81 182 VAL A CA 1
ATOM 1416 C C . VAL A 1 18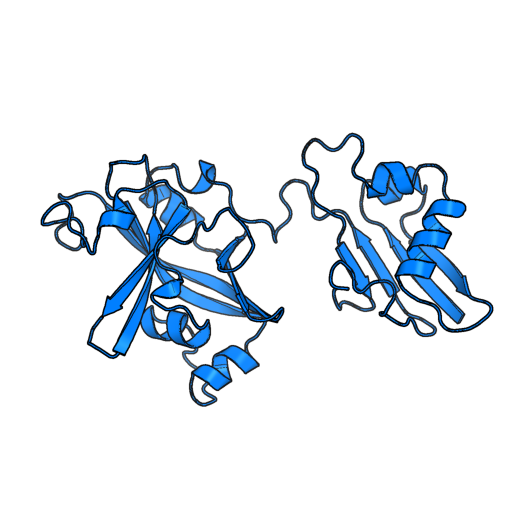2 ? -9.901 1.854 7.168 1.00 98.81 182 VAL A C 1
ATOM 1418 O O . VAL A 1 182 ? -9.734 1.844 5.946 1.00 98.81 182 VAL A O 1
ATOM 1421 N N . THR A 1 183 ? -10.896 1.209 7.767 1.00 98.75 183 THR A N 1
ATOM 1422 C CA . THR A 1 183 ? -11.898 0.370 7.088 1.00 98.75 183 THR A CA 1
ATOM 1423 C C . THR A 1 183 ? -13.309 0.766 7.504 1.00 98.75 183 THR A C 1
ATOM 1425 O O . THR A 1 183 ? -13.456 1.633 8.357 1.00 98.75 183 THR A O 1
ATOM 1428 N N . GLU A 1 184 ? -14.319 0.068 6.978 1.00 98.44 184 GLU A N 1
ATOM 1429 C CA . GLU A 1 184 ? -15.739 0.291 7.288 1.00 98.44 184 GLU A CA 1
ATOM 1430 C C . GLU A 1 184 ? -16.246 1.659 6.797 1.00 98.44 184 GLU A C 1
ATOM 1432 O O . GLU A 1 184 ? -15.589 2.358 6.025 1.00 98.44 184 GLU A O 1
ATOM 1437 N N . THR A 1 185 ? -17.476 2.010 7.168 1.00 97.69 185 THR A N 1
ATOM 1438 C CA . THR A 1 185 ? -18.067 3.307 6.829 1.00 97.69 185 THR A CA 1
ATOM 1439 C C . THR A 1 185 ? -17.466 4.437 7.662 1.00 97.69 185 THR A C 1
ATOM 1441 O O . THR A 1 185 ? -17.139 4.259 8.835 1.00 97.69 185 THR A O 1
ATOM 1444 N N . GLU A 1 186 ? -17.412 5.638 7.081 1.00 97.69 186 GLU A N 1
ATOM 1445 C CA . GLU A 1 186 ? -17.053 6.846 7.824 1.00 97.69 186 GLU A CA 1
ATOM 1446 C C . GLU A 1 186 ? -17.946 7.008 9.065 1.00 97.69 186 GLU A C 1
ATOM 1448 O O . GLU A 1 186 ? -19.152 6.747 9.031 1.00 97.69 186 GLU A O 1
ATOM 1453 N N . GLY A 1 187 ? -17.334 7.427 10.173 1.00 98.06 187 GLY A N 1
ATOM 1454 C CA . GLY A 1 187 ? -17.982 7.555 11.475 1.00 98.06 187 GLY A CA 1
ATOM 1455 C C . GLY A 1 187 ? -17.903 6.306 12.355 1.00 98.06 187 GLY A C 1
ATOM 1456 O O . GLY A 1 187 ? -18.003 6.453 13.572 1.00 98.06 187 GLY A O 1
ATOM 1457 N N . PHE A 1 188 ? -17.654 5.116 11.798 1.00 98.31 188 PHE A N 1
ATOM 1458 C CA . PHE A 1 188 ? -17.436 3.897 12.580 1.00 98.31 188 PHE A CA 1
ATOM 1459 C C . PHE A 1 188 ? -15.931 3.632 12.752 1.00 98.31 188 PHE A C 1
ATOM 1461 O O . PHE A 1 188 ? -15.232 3.468 11.754 1.00 98.31 188 PHE A O 1
ATOM 1468 N N . PRO A 1 189 ? -15.390 3.600 13.986 1.00 98.44 189 PRO A N 1
ATOM 1469 C CA . PRO A 1 189 ? -13.956 3.472 14.170 1.00 98.44 189 PRO A CA 1
ATOM 1470 C C . PRO A 1 189 ? -13.480 2.042 13.946 1.00 98.44 189 PRO A C 1
ATOM 1472 O O . PRO A 1 189 ? -13.647 1.187 14.813 1.00 98.44 189 PRO A O 1
ATOM 1475 N N . ALA A 1 190 ? -12.811 1.789 12.826 1.00 98.62 190 ALA A N 1
ATOM 1476 C CA . ALA A 1 190 ? -12.158 0.508 12.603 1.00 98.62 190 ALA A CA 1
ATOM 1477 C C . ALA A 1 190 ? -10.900 0.644 11.751 1.00 98.62 190 ALA A C 1
ATOM 1479 O O . ALA A 1 190 ? -10.853 1.405 10.781 1.00 98.62 190 ALA A O 1
ATOM 1480 N N . ALA A 1 191 ? -9.857 -0.092 12.125 1.00 98.62 191 ALA A N 1
ATOM 1481 C CA . ALA A 1 191 ? -8.596 -0.063 11.404 1.00 98.62 191 ALA A CA 1
ATOM 1482 C C . ALA A 1 191 ? -7.820 -1.374 11.537 1.00 98.62 191 ALA A C 1
ATOM 1484 O O . ALA A 1 191 ? -8.012 -2.150 12.473 1.00 98.62 191 ALA A O 1
ATOM 1485 N N . ILE A 1 192 ? -6.905 -1.592 10.598 1.00 98.94 192 ILE A N 1
ATOM 1486 C CA . ILE A 1 192 ? -6.040 -2.769 10.543 1.00 98.94 192 ILE A CA 1
ATOM 1487 C C . ILE A 1 192 ? -4.592 -2.319 10.667 1.00 98.94 192 ILE A C 1
ATOM 1489 O O . ILE A 1 192 ? -4.101 -1.602 9.798 1.00 98.94 192 ILE A O 1
ATOM 1493 N N . LEU A 1 193 ? -3.905 -2.747 11.720 1.00 98.88 193 LEU A N 1
ATOM 1494 C CA . LEU A 1 193 ? -2.469 -2.567 11.896 1.00 98.88 193 LEU A CA 1
ATOM 1495 C C . LEU A 1 193 ? -1.715 -3.466 10.918 1.00 98.88 193 LEU A C 1
ATOM 1497 O O . LEU A 1 193 ? -1.915 -4.680 10.914 1.00 98.88 193 LEU A O 1
ATOM 1501 N N . ILE A 1 194 ? -0.794 -2.891 10.144 1.00 98.88 194 ILE A N 1
ATOM 1502 C CA . ILE A 1 194 ? 0.165 -3.674 9.361 1.00 98.88 194 ILE A CA 1
ATOM 1503 C C . ILE A 1 194 ? 1.341 -4.017 10.270 1.00 98.88 194 ILE A C 1
ATOM 1505 O O . ILE A 1 194 ? 2.103 -3.140 10.689 1.00 98.88 194 ILE A O 1
ATOM 1509 N N . ARG A 1 195 ? 1.470 -5.299 10.610 1.00 98.69 195 ARG A N 1
ATOM 1510 C CA . ARG A 1 195 ? 2.470 -5.772 11.570 1.00 98.69 195 ARG A CA 1
ATOM 1511 C C . ARG A 1 195 ? 3.771 -6.168 10.902 1.00 98.69 195 ARG A C 1
ATOM 1513 O O . ARG A 1 195 ? 4.824 -5.943 11.488 1.00 98.69 195 ARG A O 1
ATOM 1520 N N . GLY A 1 196 ? 3.725 -6.666 9.673 1.00 98.25 196 GLY A N 1
ATOM 1521 C CA . GLY A 1 196 ? 4.944 -6.966 8.944 1.00 98.25 196 GLY A CA 1
ATOM 1522 C C . GLY A 1 196 ? 4.743 -7.199 7.459 1.00 98.25 196 GLY A C 1
ATOM 1523 O O . GLY A 1 196 ? 3.648 -7.539 7.005 1.00 98.25 196 GLY A O 1
ATOM 1524 N N . ILE A 1 197 ? 5.834 -7.016 6.719 1.00 98.50 197 ILE A N 1
ATOM 1525 C CA . ILE A 1 197 ? 5.919 -7.335 5.296 1.00 98.50 197 ILE A CA 1
ATOM 1526 C C . ILE A 1 197 ? 7.127 -8.227 5.009 1.00 98.50 197 ILE A C 1
ATOM 1528 O O . ILE A 1 197 ? 8.132 -8.172 5.720 1.00 98.50 197 ILE A O 1
ATOM 1532 N N . GLU A 1 198 ? 7.047 -8.972 3.913 1.00 95.69 198 GLU A N 1
ATOM 1533 C CA . GLU A 1 198 ? 8.167 -9.610 3.226 1.00 95.69 198 GLU A CA 1
ATOM 1534 C C . GLU A 1 198 ? 8.688 -8.658 2.134 1.00 95.69 198 GLU A C 1
ATOM 1536 O O . GLU A 1 198 ? 8.017 -8.498 1.111 1.00 95.69 198 GLU A O 1
ATOM 1541 N N . PRO A 1 199 ? 9.836 -7.979 2.335 1.00 92.62 199 PRO A N 1
ATOM 1542 C CA . PRO A 1 199 ? 10.338 -6.981 1.389 1.00 92.62 199 PRO A CA 1
ATOM 1543 C C . PRO A 1 199 ? 10.714 -7.582 0.028 1.00 92.62 199 PRO A C 1
ATOM 1545 O O . PRO A 1 199 ? 11.435 -8.578 -0.016 1.00 92.62 199 PRO A O 1
ATOM 1548 N N . ASP A 1 200 ? 10.295 -6.944 -1.069 1.00 87.25 200 ASP A N 1
ATOM 1549 C CA . ASP A 1 200 ? 10.600 -7.367 -2.446 1.00 87.25 200 ASP A CA 1
ATOM 1550 C C . ASP A 1 200 ? 11.214 -6.259 -3.330 1.00 87.25 200 ASP A C 1
ATOM 1552 O O . ASP A 1 200 ? 12.000 -6.574 -4.223 1.00 87.25 200 ASP A O 1
ATOM 1556 N N . GLU A 1 201 ? 10.984 -4.972 -3.037 1.00 86.44 201 GLU A N 1
ATOM 1557 C CA . GLU A 1 201 ? 11.625 -3.840 -3.731 1.00 86.44 201 GLU A CA 1
ATOM 1558 C C . GLU A 1 201 ? 12.325 -2.889 -2.755 1.00 86.44 201 GLU A C 1
ATOM 1560 O O . GLU A 1 201 ? 11.881 -2.667 -1.629 1.00 86.44 201 GLU A O 1
ATOM 1565 N N . GLY A 1 202 ? 13.442 -2.289 -3.180 1.00 88.81 202 GLY A N 1
ATOM 1566 C CA . GLY A 1 202 ? 14.130 -1.269 -2.380 1.00 88.81 202 GLY A CA 1
ATOM 1567 C C . GLY A 1 202 ? 14.813 -1.788 -1.106 1.00 88.81 202 GLY A C 1
ATOM 1568 O O . GLY A 1 202 ? 15.150 -0.998 -0.223 1.00 88.81 202 GLY A O 1
ATOM 1569 N N . ILE A 1 203 ? 15.070 -3.098 -1.015 1.00 91.00 203 ILE A N 1
ATOM 1570 C CA . ILE A 1 203 ? 15.613 -3.780 0.175 1.00 91.00 203 ILE A CA 1
ATOM 1571 C C . ILE A 1 203 ? 16.896 -3.119 0.697 1.00 91.00 203 ILE A C 1
ATOM 1573 O O . ILE A 1 203 ? 17.036 -2.913 1.900 1.00 91.00 203 ILE A O 1
ATOM 1577 N N . ALA A 1 204 ? 17.822 -2.733 -0.186 1.00 88.19 204 ALA A N 1
ATOM 1578 C CA . ALA A 1 204 ? 19.063 -2.070 0.221 1.00 88.19 204 ALA A CA 1
ATOM 1579 C C . ALA A 1 204 ? 18.802 -0.728 0.934 1.00 88.19 204 ALA A C 1
ATOM 1581 O O . ALA A 1 204 ? 19.423 -0.426 1.953 1.00 88.19 204 ALA A O 1
ATOM 1582 N N . ALA A 1 205 ? 17.834 0.052 0.445 1.00 91.62 205 ALA A N 1
ATOM 1583 C CA . ALA A 1 205 ? 17.452 1.325 1.048 1.00 91.62 205 ALA A CA 1
ATOM 1584 C C . ALA A 1 205 ? 16.675 1.129 2.360 1.00 91.62 205 ALA A C 1
ATOM 1586 O O . ALA A 1 205 ? 16.847 1.903 3.305 1.00 91.62 205 ALA A O 1
ATOM 1587 N N . MET A 1 206 ? 15.858 0.078 2.455 1.00 96.44 206 MET A N 1
ATOM 1588 C CA . MET A 1 206 ? 15.232 -0.329 3.715 1.00 96.44 206 MET A CA 1
ATOM 1589 C C . MET A 1 206 ? 16.285 -0.739 4.758 1.00 96.44 206 MET A C 1
ATOM 1591 O O . MET A 1 206 ? 16.241 -0.294 5.906 1.00 96.44 206 MET A O 1
ATOM 1595 N N . ALA A 1 207 ? 17.272 -1.546 4.359 1.00 95.12 207 ALA A N 1
ATOM 1596 C CA . ALA A 1 207 ? 18.348 -2.012 5.228 1.00 95.12 207 ALA A CA 1
ATOM 1597 C C . ALA A 1 207 ? 19.221 -0.854 5.724 1.00 95.12 207 ALA A C 1
ATOM 1599 O O . ALA A 1 207 ? 19.554 -0.808 6.909 1.00 95.12 207 ALA A O 1
ATOM 1600 N N . ALA A 1 208 ? 19.533 0.124 4.867 1.00 95.06 208 ALA A N 1
ATOM 1601 C CA . ALA A 1 208 ? 20.258 1.334 5.257 1.00 95.06 208 ALA A CA 1
ATOM 1602 C C . ALA A 1 208 ? 19.552 2.081 6.407 1.00 95.06 208 ALA A C 1
ATOM 1604 O O . ALA A 1 208 ? 20.190 2.428 7.400 1.00 95.06 208 ALA A O 1
ATOM 1605 N N . ARG A 1 209 ? 18.216 2.207 6.355 1.00 95.50 209 ARG A N 1
ATOM 1606 C CA . ARG A 1 209 ? 17.394 2.801 7.435 1.00 95.50 209 ARG A CA 1
ATOM 1607 C C . ARG A 1 209 ? 17.365 1.968 8.719 1.00 95.50 209 ARG A C 1
ATOM 1609 O O . ARG A 1 209 ? 16.966 2.455 9.776 1.00 95.50 209 ARG A O 1
ATOM 1616 N N . ARG A 1 210 ? 17.810 0.714 8.642 1.00 95.56 210 ARG A N 1
ATOM 1617 C CA . ARG A 1 210 ? 17.882 -0.256 9.743 1.00 95.56 210 ARG A CA 1
ATOM 1618 C C . ARG A 1 210 ? 19.316 -0.589 10.160 1.00 95.56 210 ARG A C 1
ATOM 1620 O O . ARG A 1 210 ? 19.544 -1.620 10.801 1.00 95.56 210 ARG A O 1
ATOM 1627 N N . ALA A 1 211 ? 20.257 0.316 9.869 1.00 93.88 211 ALA A N 1
ATOM 1628 C CA . ALA A 1 211 ? 21.687 0.181 10.152 1.00 93.88 211 ALA A CA 1
ATOM 1629 C C . ALA A 1 211 ? 22.317 -1.054 9.479 1.00 93.88 211 ALA A C 1
ATOM 1631 O O . ALA A 1 211 ? 23.039 -1.824 10.108 1.00 93.88 211 ALA A O 1
ATOM 1632 N N . GLY A 1 212 ? 21.976 -1.282 8.209 1.00 88.81 212 GLY A N 1
ATOM 1633 C CA . GLY A 1 212 ? 22.507 -2.365 7.375 1.00 88.81 212 GLY A CA 1
ATOM 1634 C C . GLY A 1 212 ? 21.936 -3.756 7.669 1.00 88.81 212 GLY A C 1
ATOM 1635 O O . GLY A 1 212 ? 22.387 -4.738 7.084 1.00 88.81 212 GLY A O 1
ATOM 1636 N N . ARG A 1 213 ? 20.952 -3.881 8.567 1.00 89.19 213 ARG A N 1
ATOM 1637 C CA . ARG A 1 213 ? 20.365 -5.182 8.925 1.00 89.19 213 ARG A CA 1
ATOM 1638 C C . ARG A 1 213 ? 19.472 -5.710 7.803 1.00 89.19 213 ARG A C 1
ATOM 1640 O O . ARG A 1 213 ? 18.531 -5.033 7.412 1.00 89.19 213 ARG A O 1
ATOM 1647 N N . LEU A 1 214 ? 19.726 -6.941 7.354 1.00 87.44 214 LEU A N 1
ATOM 1648 C CA . LEU A 1 214 ? 18.878 -7.661 6.387 1.00 87.44 214 LEU A CA 1
ATOM 1649 C C . LEU A 1 214 ? 17.920 -8.661 7.050 1.00 87.44 214 LEU A C 1
ATOM 1651 O O . LEU A 1 214 ? 16.826 -8.901 6.551 1.00 87.44 214 LEU A O 1
ATOM 1655 N N . ARG A 1 215 ? 18.311 -9.240 8.190 1.00 88.50 215 ARG A N 1
ATOM 1656 C CA . ARG A 1 215 ? 17.425 -10.103 8.982 1.00 88.50 215 ARG A CA 1
ATOM 1657 C C . ARG A 1 215 ? 16.431 -9.251 9.760 1.00 88.50 215 ARG A C 1
ATOM 1659 O O . ARG A 1 215 ? 16.816 -8.207 10.291 1.00 88.50 215 ARG A O 1
ATOM 1666 N N . ASN A 1 216 ? 15.192 -9.727 9.880 1.00 91.81 216 ASN A N 1
ATOM 1667 C CA . ASN A 1 216 ? 14.137 -9.072 10.662 1.00 91.81 216 ASN A CA 1
ATOM 1668 C C . ASN A 1 216 ? 13.949 -7.601 10.228 1.00 91.81 216 ASN A C 1
ATOM 1670 O O . ASN A 1 216 ? 13.904 -6.658 11.035 1.00 91.81 216 ASN A O 1
ATOM 1674 N N . LEU A 1 217 ? 13.961 -7.404 8.902 1.00 95.38 217 LEU A N 1
ATOM 1675 C CA . LEU A 1 217 ? 13.968 -6.089 8.273 1.00 95.38 217 LEU A CA 1
ATOM 1676 C C . LEU A 1 217 ? 12.614 -5.392 8.415 1.00 95.38 217 LEU A C 1
ATOM 1678 O O . LEU A 1 217 ? 12.588 -4.197 8.682 1.00 95.38 217 LEU A O 1
ATOM 1682 N N . ALA A 1 218 ? 11.503 -6.118 8.314 1.00 97.56 218 ALA A N 1
ATOM 1683 C CA . ALA A 1 218 ? 10.163 -5.538 8.400 1.00 97.56 218 ALA A CA 1
ATOM 1684 C C . ALA A 1 218 ? 9.130 -6.489 9.041 1.00 97.56 218 ALA A C 1
ATOM 1686 O O . ALA A 1 218 ? 7.953 -6.437 8.716 1.00 97.56 218 ALA A O 1
ATOM 1687 N N . ASP A 1 219 ? 9.569 -7.332 9.979 1.00 96.25 219 ASP A N 1
ATOM 1688 C CA . ASP A 1 219 ? 8.784 -8.325 10.740 1.00 96.25 219 ASP A CA 1
ATOM 1689 C C . ASP A 1 219 ? 8.256 -7.757 12.080 1.00 96.25 219 ASP A C 1
ATOM 1691 O O . ASP A 1 219 ? 8.361 -8.366 13.146 1.00 96.25 219 ASP A O 1
ATOM 1695 N N . GLY A 1 220 ? 7.805 -6.506 12.068 1.00 97.50 220 GLY A N 1
ATOM 1696 C CA . GLY A 1 220 ? 7.240 -5.842 13.241 1.00 97.50 220 GLY A CA 1
ATOM 1697 C C . GLY A 1 220 ? 6.785 -4.420 12.906 1.00 97.50 220 GLY A C 1
ATOM 1698 O O . GLY A 1 220 ? 7.413 -3.771 12.069 1.00 97.50 220 GLY A O 1
ATOM 1699 N N . PRO A 1 221 ? 5.753 -3.873 13.568 1.00 98.00 221 PRO A N 1
ATOM 1700 C CA . PRO A 1 221 ? 5.099 -2.643 13.110 1.00 98.00 221 PRO A CA 1
ATOM 1701 C C . PRO A 1 221 ? 6.038 -1.425 13.124 1.00 98.00 221 PRO A C 1
ATOM 1703 O O . PRO A 1 221 ? 6.124 -0.686 12.143 1.00 98.00 221 PRO A O 1
ATOM 1706 N N . GLY A 1 222 ? 6.837 -1.260 14.186 1.00 98.00 222 GLY A N 1
ATOM 1707 C CA . GLY A 1 222 ? 7.858 -0.204 14.257 1.00 98.00 222 GLY A CA 1
ATOM 1708 C C . GLY A 1 222 ? 9.027 -0.423 13.294 1.00 98.00 222 GLY A C 1
ATOM 1709 O O . GLY A 1 222 ? 9.534 0.520 12.686 1.00 98.00 222 GLY A O 1
ATOM 1710 N N . LYS A 1 223 ? 9.426 -1.688 13.119 1.00 98.12 223 LYS A N 1
ATOM 1711 C CA . LYS A 1 223 ? 10.501 -2.119 12.217 1.00 98.12 223 LYS A CA 1
ATOM 1712 C C . LYS A 1 223 ? 10.161 -1.819 10.756 1.00 98.12 223 LYS A C 1
ATOM 1714 O O . LYS A 1 223 ? 11.004 -1.273 10.045 1.00 98.12 223 LYS A O 1
ATOM 1719 N N . LEU A 1 224 ? 8.936 -2.161 10.359 1.00 98.25 224 LEU A N 1
ATOM 1720 C CA . LEU A 1 224 ? 8.313 -1.875 9.072 1.00 98.25 224 LEU A CA 1
ATOM 1721 C C . LEU A 1 224 ? 8.318 -0.373 8.796 1.00 98.25 224 LEU A C 1
ATOM 1723 O O . LEU A 1 224 ? 8.871 0.060 7.787 1.00 98.25 224 LEU A O 1
ATOM 1727 N N . CYS A 1 225 ? 7.754 0.425 9.711 1.00 98.50 225 CYS A N 1
ATOM 1728 C CA . CYS A 1 225 ? 7.660 1.868 9.510 1.00 98.50 225 CYS A CA 1
ATOM 1729 C C . CYS A 1 225 ? 9.045 2.505 9.348 1.00 98.50 225 CYS A C 1
ATOM 1731 O O . CYS A 1 225 ? 9.247 3.320 8.453 1.00 98.50 225 CYS A O 1
ATOM 1733 N N . GLN A 1 226 ? 10.031 2.081 10.143 1.00 98.06 226 GLN A N 1
ATOM 1734 C CA . GLN A 1 226 ? 11.405 2.558 10.000 1.00 98.06 226 GLN A CA 1
ATOM 1735 C C . GLN A 1 226 ? 12.029 2.148 8.655 1.00 98.06 226 GLN A C 1
ATOM 1737 O O . GLN A 1 226 ? 12.647 2.977 7.988 1.00 98.06 226 GLN A O 1
ATOM 1742 N N . ALA A 1 227 ? 11.866 0.888 8.242 1.00 98.12 227 ALA A N 1
ATOM 1743 C CA . ALA A 1 227 ? 12.392 0.382 6.974 1.00 98.12 227 ALA A CA 1
ATOM 1744 C C . ALA A 1 227 ? 11.807 1.130 5.763 1.00 98.12 227 ALA A C 1
ATOM 1746 O O . ALA A 1 227 ? 12.537 1.446 4.826 1.00 98.12 227 ALA A O 1
ATOM 1747 N N . MET A 1 228 ? 10.519 1.471 5.809 1.00 98.19 228 MET A N 1
ATOM 1748 C CA . MET A 1 228 ? 9.808 2.159 4.727 1.00 98.19 228 MET A CA 1
ATOM 1749 C C . MET A 1 228 ? 9.764 3.689 4.876 1.00 98.19 228 MET A C 1
ATOM 1751 O O . MET A 1 228 ? 9.098 4.344 4.083 1.00 98.19 228 MET A O 1
ATOM 1755 N N . ALA A 1 229 ? 10.440 4.270 5.877 1.00 97.81 229 ALA A N 1
ATOM 1756 C CA . ALA A 1 229 ? 10.344 5.696 6.224 1.00 97.81 229 ALA A CA 1
ATOM 1757 C C . ALA A 1 229 ? 8.889 6.207 6.277 1.00 97.81 229 ALA A C 1
ATOM 1759 O O . ALA A 1 229 ? 8.500 7.165 5.604 1.00 97.81 229 ALA A O 1
ATOM 1760 N N . ILE A 1 230 ? 8.086 5.515 7.083 1.00 98.44 230 ILE A N 1
ATOM 1761 C CA . ILE A 1 230 ? 6.721 5.891 7.430 1.00 98.44 230 ILE A CA 1
ATOM 1762 C C . ILE A 1 230 ? 6.751 6.565 8.797 1.00 98.44 230 ILE A C 1
ATOM 1764 O O . ILE A 1 230 ? 7.181 5.974 9.790 1.00 98.44 230 ILE A O 1
ATOM 1768 N N . ASP A 1 231 ? 6.263 7.797 8.843 1.00 97.44 231 ASP A N 1
ATOM 1769 C CA . ASP A 1 231 ? 6.158 8.594 10.056 1.00 97.44 231 ASP A CA 1
ATOM 1770 C C . ASP A 1 231 ? 4.810 9.332 10.119 1.00 97.44 231 ASP A C 1
ATOM 1772 O O . ASP A 1 231 ? 3.891 9.095 9.329 1.00 97.44 231 ASP A O 1
ATOM 1776 N N . ARG A 1 232 ? 4.670 10.234 11.095 1.00 96.38 232 ARG A N 1
ATOM 1777 C CA . ARG A 1 232 ? 3.433 10.993 11.316 1.00 96.38 232 ARG A CA 1
ATOM 1778 C C . ARG A 1 232 ? 3.018 11.864 10.119 1.00 96.38 232 ARG A C 1
ATOM 1780 O O . ARG A 1 232 ? 1.833 12.184 10.046 1.00 96.38 232 ARG A O 1
ATOM 1787 N N . ALA A 1 233 ? 3.911 12.237 9.200 1.00 97.12 233 ALA A N 1
ATOM 1788 C CA . ALA A 1 233 ? 3.541 13.020 8.018 1.00 97.12 233 ALA A CA 1
ATOM 1789 C C . ALA A 1 233 ? 2.559 12.267 7.103 1.00 97.12 233 ALA A C 1
ATOM 1791 O O . ALA A 1 233 ? 1.782 12.895 6.390 1.00 97.12 233 ALA A O 1
ATOM 1792 N N 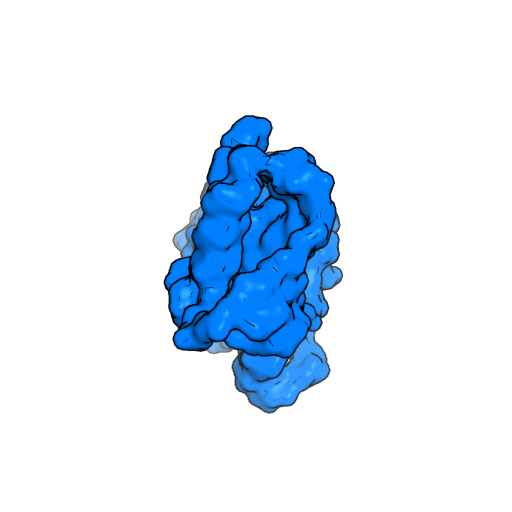. LEU A 1 234 ? 2.534 10.932 7.186 1.00 97.81 234 LEU A N 1
ATOM 1793 C CA . LEU A 1 234 ? 1.600 10.071 6.455 1.00 97.81 234 LEU A CA 1
ATOM 1794 C C . LEU A 1 234 ? 0.304 9.778 7.225 1.00 97.81 234 LEU A C 1
ATOM 1796 O O . LEU A 1 234 ? -0.528 8.997 6.766 1.00 97.81 234 LEU A O 1
ATOM 1800 N N . ASN A 1 235 ? 0.093 10.375 8.401 1.00 98.38 235 ASN A N 1
ATOM 1801 C CA . ASN A 1 235 ? -1.178 10.227 9.099 1.00 98.38 235 ASN A CA 1
ATOM 1802 C C . ASN A 1 235 ? -2.299 10.943 8.326 1.00 98.38 235 ASN A C 1
ATOM 1804 O O . ASN A 1 235 ? -2.138 12.094 7.928 1.00 98.38 235 ASN A O 1
ATOM 1808 N N . CYS A 1 236 ? -3.443 10.278 8.162 1.00 97.69 236 CYS A N 1
ATOM 1809 C CA . CYS A 1 236 ? -4.534 10.668 7.263 1.00 97.69 236 CYS A CA 1
ATOM 1810 C C . CYS A 1 236 ? -4.171 10.661 5.767 1.00 97.69 236 CYS A C 1
ATOM 1812 O O . CYS A 1 236 ? -4.886 11.278 4.979 1.00 97.69 236 CYS A O 1
ATOM 1814 N N . HIS A 1 237 ? -3.082 10.003 5.355 1.00 97.81 237 HIS A N 1
ATOM 1815 C CA . HIS A 1 237 ? -2.783 9.845 3.933 1.00 97.81 237 HIS A CA 1
ATOM 1816 C C . HIS A 1 237 ? -3.842 8.976 3.244 1.00 97.81 237 HIS A C 1
ATOM 1818 O O . HIS A 1 237 ? -4.267 7.970 3.803 1.00 97.81 237 HIS A O 1
ATOM 1824 N N . ASP A 1 238 ? -4.243 9.342 2.031 1.00 97.44 238 ASP A N 1
ATOM 1825 C CA . ASP A 1 238 ? -5.176 8.562 1.218 1.00 97.44 238 ASP A CA 1
ATOM 1826 C C . ASP A 1 238 ? -4.432 7.450 0.465 1.00 97.44 238 ASP A C 1
ATOM 1828 O O . ASP A 1 238 ? -3.705 7.714 -0.495 1.00 97.44 238 ASP A O 1
ATOM 1832 N N . LEU A 1 239 ? -4.630 6.202 0.899 1.00 97.75 239 LEU A N 1
ATOM 1833 C CA . LEU A 1 239 ? -3.995 5.016 0.317 1.00 97.75 239 LEU A CA 1
ATOM 1834 C C . LEU A 1 239 ? -4.559 4.658 -1.063 1.00 97.75 239 LEU A C 1
ATOM 1836 O O . LEU A 1 239 ? -4.015 3.777 -1.724 1.00 97.75 239 LEU A O 1
ATOM 1840 N N . THR A 1 240 ? -5.637 5.309 -1.504 1.00 93.88 240 THR A N 1
ATOM 1841 C CA . THR A 1 240 ? -6.247 5.097 -2.824 1.00 93.88 240 THR A CA 1
ATOM 1842 C C . THR A 1 240 ? -5.636 6.005 -3.898 1.00 93.88 240 THR A C 1
ATOM 1844 O O . THR A 1 240 ? -5.798 5.748 -5.089 1.00 93.88 240 THR A O 1
ATOM 1847 N N . ALA A 1 241 ? -4.877 7.033 -3.496 1.00 86.25 241 ALA A N 1
ATOM 1848 C CA . ALA A 1 241 ? -4.352 8.061 -4.396 1.00 86.25 241 ALA A CA 1
ATOM 1849 C C . ALA A 1 241 ? -3.097 7.644 -5.190 1.00 86.25 241 ALA A C 1
ATOM 1851 O O . ALA A 1 241 ? -2.763 8.289 -6.180 1.00 86.25 241 ALA A O 1
ATOM 1852 N N . GLY A 1 242 ? -2.362 6.615 -4.749 1.00 82.12 242 GLY A N 1
ATOM 1853 C CA . GLY A 1 242 ? -1.238 6.033 -5.505 1.00 82.12 242 GLY A CA 1
ATOM 1854 C C . GLY A 1 242 ? 0.000 6.904 -5.707 1.00 82.12 242 GLY A C 1
ATOM 1855 O O . GLY A 1 242 ? 0.736 6.693 -6.666 1.00 82.12 242 GLY A O 1
ATOM 1856 N N . ARG A 1 243 ? 0.236 7.892 -4.838 1.00 81.12 243 ARG A N 1
ATOM 1857 C CA . ARG A 1 243 ? 1.338 8.861 -5.004 1.00 81.12 243 ARG A CA 1
ATOM 1858 C C . ARG A 1 243 ? 2.519 8.669 -4.054 1.00 81.12 243 ARG A C 1
ATOM 1860 O O . ARG A 1 243 ? 3.655 8.928 -4.429 1.00 81.12 243 ARG A O 1
ATOM 1867 N N . GLU A 1 244 ? 2.266 8.227 -2.826 1.00 90.56 244 GLU A N 1
ATOM 1868 C CA . GLU A 1 244 ? 3.264 8.251 -1.748 1.00 90.56 244 GLU A CA 1
ATOM 1869 C C . GLU A 1 244 ? 3.270 6.962 -0.929 1.00 90.56 244 GLU A C 1
ATOM 1871 O O . GLU A 1 244 ? 4.330 6.361 -0.743 1.00 90.56 244 GLU A O 1
ATOM 1876 N N . LEU A 1 245 ? 2.107 6.549 -0.431 1.00 97.19 245 LEU A N 1
ATOM 1877 C CA . LEU A 1 245 ? 1.907 5.302 0.297 1.00 97.19 245 LEU A CA 1
ATOM 1878 C C . LEU A 1 245 ? 0.586 4.693 -0.171 1.00 97.19 245 LEU A C 1
ATOM 1880 O O . LEU A 1 245 ? -0.435 5.371 -0.148 1.00 97.19 245 LEU A O 1
ATOM 1884 N N . TRP A 1 246 ? 0.599 3.438 -0.600 1.00 97.69 246 TRP A N 1
ATOM 1885 C CA . TRP A 1 246 ? -0.611 2.738 -1.026 1.00 97.69 246 TRP A CA 1
ATOM 1886 C C . TRP A 1 246 ? -0.438 1.224 -0.925 1.00 97.69 246 TRP A C 1
ATOM 1888 O O . TRP A 1 246 ? 0.639 0.729 -0.588 1.00 97.69 246 TRP A O 1
ATOM 1898 N N . ILE A 1 247 ? -1.517 0.489 -1.183 1.00 97.56 247 ILE A N 1
ATOM 1899 C CA . ILE A 1 247 ? -1.515 -0.975 -1.222 1.00 97.56 247 ILE A CA 1
ATOM 1900 C C . ILE A 1 247 ? -1.999 -1.410 -2.598 1.00 97.56 247 ILE A C 1
ATOM 1902 O O . ILE A 1 247 ? -2.957 -0.836 -3.106 1.00 97.56 247 ILE A O 1
ATOM 1906 N N . GLU A 1 248 ? -1.343 -2.401 -3.187 1.00 90.50 248 GLU A N 1
ATOM 1907 C CA . GLU A 1 248 ? -1.654 -2.955 -4.507 1.00 90.50 248 GLU A CA 1
ATOM 1908 C C . GLU A 1 248 ? -2.015 -4.451 -4.401 1.00 90.50 248 GLU A C 1
ATOM 1910 O O . GLU A 1 248 ? -1.681 -5.081 -3.387 1.00 90.50 248 GLU A O 1
ATOM 1915 N N . PRO A 1 249 ? -2.711 -5.023 -5.406 1.00 83.06 249 PRO A N 1
ATOM 1916 C CA . PRO A 1 249 ? -3.117 -6.429 -5.429 1.00 83.06 249 PRO A CA 1
ATOM 1917 C C . PRO A 1 249 ? -2.013 -7.467 -5.182 1.00 83.06 249 PRO A C 1
ATOM 1919 O O . PRO A 1 249 ? -0.857 -7.281 -5.611 1.00 83.06 249 PRO A O 1
#

Foldseek 3Di:
DKEKEAEAPPLCVQQVHRIDMDDDPDDQDFQVNVLVVCPVPTPCNVCVQQVPPPPDRQHKWKDKPRHTQPPPCRRVHGDDPHIYIYTYRQPPQRQQAFDALVLQQDDQVVSQVVQAQWKKWFQDPNFIWIFGQHDKDKDFALVRPVDPCVVHDDPQQVLQLARFQFWRWDDPPNQFIWTWGHGHHRRTRIIMTRAFGDIDGPQCQLCVLVVNDNPPCTRGRRSVCSSRVNHPVRHRPRQNPSDGIHIGD

Secondary structure (DSSP, 8-state):
-EEEEEE-TTHHHHHT-SEEEEE-SSSPPBHHHHHHHHHHHSTTHHHHHTTTT-SS-PPPEEEETTEE--TT-TTT-B--TT-EEEEE---TT-TTSPPPHHHHSS-HHHHHHHHTTPEEEEEETTEEEEEEEEEEEEEETTT-TTSTTTT---TTTGGGGS-TTBEEEEEETTTEEEEEEE-SSTTS-EEEEEEEEEEEESHHHHHHHTTT--TTSSSSHHHHHHHTT--GGGTT-BTTS-SSEEEE-